Protein AF-A0A8D0H2M8-F1 (afdb_monomer)

Secondary structure (DSSP, 8-state):
-HHHHH-TTS-HHHHHHHHHHHHHHHHTT-HHHHHHHHTT-S-HHHHHHHHHHHHHHHHHHHHHT----HHHHHHHHHHHHT--TTS-HHHHHHHHHHHHHHHHHS-HHHHHHHHHHHHHHHHHHHHHHHHHHHHHHHTS-TTSHHHHHHHHHHHHHHHHHHHHHHHHHHH----HHHHHHHHSHHHHHHHHHSSS-HHHHHHHHHHHHHHHTT-TTHHHHHTTSSSS-----

Structure (mmCIF, N/CA/C/O backbone):
data_AF-A0A8D0H2M8-F1
#
_entry.id   AF-A0A8D0H2M8-F1
#
loop_
_atom_site.group_PDB
_atom_site.id
_atom_site.type_symbol
_atom_site.label_atom_id
_atom_site.label_alt_id
_atom_site.label_comp_id
_atom_site.label_asym_id
_atom_site.label_entity_id
_atom_site.label_seq_id
_atom_site.pdbx_PDB_ins_code
_atom_site.Cartn_x
_atom_site.Cartn_y
_atom_site.Cartn_z
_atom_site.occupancy
_atom_site.B_iso_or_equiv
_atom_site.auth_seq_id
_atom_site.auth_comp_id
_atom_site.auth_asym_id
_atom_site.auth_atom_id
_atom_site.pdbx_PDB_model_num
ATOM 1 N N . MET A 1 1 ? -1.584 8.344 21.884 1.00 71.12 1 MET A N 1
ATOM 2 C CA . MET A 1 1 ? -3.030 8.120 22.114 1.00 71.12 1 MET A CA 1
ATOM 3 C C . MET A 1 1 ? -3.456 6.753 21.611 1.00 71.12 1 MET A C 1
ATOM 5 O O . MET A 1 1 ? -3.757 5.922 22.448 1.00 71.12 1 MET A O 1
ATOM 9 N N . ILE A 1 2 ? -3.369 6.463 20.306 1.00 76.62 2 ILE A N 1
ATOM 10 C CA . ILE A 1 2 ? -3.680 5.128 19.748 1.00 76.62 2 ILE A CA 1
ATOM 11 C C . ILE A 1 2 ? -2.911 4.002 20.465 1.00 76.62 2 ILE A C 1
ATOM 13 O O . ILE A 1 2 ? -3.504 3.028 20.910 1.00 76.62 2 ILE A O 1
ATOM 17 N N . THR A 1 3 ? -1.610 4.188 20.698 1.00 75.81 3 THR A N 1
ATOM 18 C CA . THR A 1 3 ? -0.775 3.234 21.452 1.00 75.81 3 THR A CA 1
ATOM 19 C C . THR A 1 3 ? -1.214 3.033 22.905 1.00 75.81 3 THR A C 1
ATOM 21 O O . THR A 1 3 ? -1.047 1.948 23.446 1.00 75.81 3 THR A O 1
ATOM 24 N N . LYS A 1 4 ? -1.794 4.060 23.542 1.00 73.00 4 LYS A N 1
ATOM 25 C CA . LYS A 1 4 ? -2.349 3.964 24.902 1.00 73.00 4 LYS A CA 1
ATOM 26 C C . LYS A 1 4 ? -3.687 3.231 24.905 1.00 73.00 4 LYS A C 1
ATOM 28 O O . LYS A 1 4 ? -3.952 2.480 25.827 1.00 73.00 4 LYS A O 1
ATOM 33 N N . VAL A 1 5 ? -4.493 3.384 23.855 1.00 73.19 5 VAL A N 1
ATOM 34 C CA . VAL A 1 5 ? -5.728 2.604 23.700 1.00 73.19 5 VAL A CA 1
ATOM 35 C C . VAL A 1 5 ? -5.426 1.120 23.502 1.00 73.19 5 VAL A C 1
ATOM 37 O O . VAL A 1 5 ? -6.097 0.275 24.077 1.00 73.19 5 VAL A O 1
ATOM 40 N N . GLN A 1 6 ? -4.403 0.798 22.713 1.00 72.00 6 GLN A N 1
ATOM 41 C CA . GLN A 1 6 ? -4.047 -0.585 22.385 1.00 72.00 6 GLN A CA 1
ATOM 42 C C . GLN A 1 6 ? -3.214 -1.288 23.473 1.00 72.00 6 GLN A C 1
ATOM 44 O O . GLN A 1 6 ? -3.036 -2.502 23.411 1.00 72.00 6 GLN A O 1
ATOM 49 N N . SER A 1 7 ? -2.699 -0.555 24.464 1.00 76.06 7 SER A N 1
ATOM 50 C CA . SER A 1 7 ? -1.889 -1.115 25.551 1.00 76.06 7 SER A CA 1
ATOM 51 C C . SER A 1 7 ? -2.760 -1.826 26.590 1.00 76.06 7 SER A C 1
ATOM 53 O O . SER A 1 7 ? -3.731 -1.260 27.091 1.00 76.06 7 SER A O 1
ATOM 55 N N . GLN A 1 8 ? -2.372 -3.051 26.956 1.00 69.69 8 GLN A N 1
ATOM 56 C CA . GLN A 1 8 ? -3.008 -3.821 28.034 1.00 69.69 8 GLN A CA 1
ATOM 57 C C . GLN A 1 8 ? -2.716 -3.249 29.432 1.00 69.69 8 GLN A C 1
ATOM 59 O O . GLN A 1 8 ? -3.445 -3.535 30.373 1.00 69.69 8 GLN A O 1
ATOM 64 N N . GLU A 1 9 ? -1.682 -2.414 29.563 1.00 74.44 9 GLU A N 1
ATOM 65 C CA . GLU A 1 9 ? -1.277 -1.776 30.824 1.00 74.44 9 GLU A CA 1
ATOM 66 C C . GLU A 1 9 ? -2.107 -0.523 31.143 1.00 74.44 9 GLU A C 1
ATOM 68 O O . GLU A 1 9 ? -2.016 0.036 32.234 1.00 74.44 9 GLU A O 1
ATOM 73 N N . THR A 1 10 ? -2.892 -0.032 30.180 1.00 74.75 10 THR A N 1
ATOM 74 C CA . THR A 1 10 ? -3.691 1.181 30.366 1.00 74.75 10 THR A CA 1
ATOM 75 C C . THR A 1 10 ? -5.022 0.829 31.020 1.00 74.75 10 THR A C 1
ATOM 77 O O . THR A 1 10 ? -5.787 0.023 30.494 1.00 74.75 10 THR A O 1
ATOM 80 N N . GLU A 1 11 ? -5.315 1.470 32.153 1.00 82.62 11 GLU A N 1
ATOM 81 C CA . GLU A 1 11 ? -6.570 1.291 32.886 1.00 82.62 11 GLU A CA 1
ATOM 82 C C . GLU A 1 11 ? -7.790 1.487 31.970 1.00 82.62 11 GLU A C 1
ATOM 84 O O . GLU A 1 11 ? -7.837 2.424 31.164 1.00 82.62 11 GLU A O 1
ATOM 89 N N . PHE A 1 12 ? -8.802 0.628 32.118 1.00 78.31 12 PHE A N 1
ATOM 90 C CA . PHE A 1 12 ? -9.990 0.604 31.260 1.00 78.31 12 PHE A CA 1
ATOM 91 C C . PHE A 1 12 ? -10.672 1.977 31.130 1.00 78.31 12 PHE A C 1
ATOM 93 O O . PHE A 1 12 ? -10.969 2.421 30.020 1.00 78.31 12 PHE A O 1
ATOM 100 N N . GLY A 1 13 ? -10.848 2.700 32.242 1.00 78.19 13 GLY A N 1
ATOM 101 C CA . GLY A 1 13 ? -11.452 4.037 32.228 1.00 78.19 13 GLY A CA 1
ATOM 102 C C . GLY A 1 13 ? -10.632 5.066 31.440 1.00 78.19 13 GLY A C 1
ATOM 103 O O . GLY A 1 13 ? -11.186 5.946 30.783 1.00 78.19 13 GLY A O 1
ATOM 104 N N . THR A 1 14 ? -9.307 4.932 31.441 1.00 81.56 14 THR A N 1
ATOM 105 C CA . THR A 1 14 ? -8.399 5.783 30.662 1.00 81.56 14 THR A CA 1
ATOM 106 C C . THR A 1 14 ? -8.411 5.402 29.179 1.00 81.56 14 THR A C 1
ATOM 108 O O . THR A 1 14 ? -8.421 6.284 28.317 1.00 81.56 14 THR A O 1
ATOM 111 N N . ARG A 1 15 ? -8.488 4.102 28.862 1.00 81.69 15 ARG A N 1
ATOM 112 C CA . ARG A 1 15 ? -8.665 3.607 27.488 1.00 81.69 15 ARG A CA 1
ATOM 113 C C . ARG A 1 15 ? -9.948 4.153 26.861 1.00 81.69 15 ARG A C 1
ATOM 115 O O . ARG A 1 15 ? -9.891 4.651 25.738 1.00 81.69 15 ARG A O 1
ATOM 122 N N . GLN A 1 16 ? -11.062 4.131 27.596 1.00 82.69 16 GLN A N 1
ATOM 123 C CA . GLN A 1 16 ? -12.342 4.645 27.104 1.00 82.69 16 GLN A CA 1
ATOM 124 C C . GLN A 1 16 ? -12.279 6.147 26.796 1.00 82.69 16 GLN A C 1
ATOM 126 O O . GLN A 1 16 ? -12.667 6.562 25.710 1.00 82.69 16 GLN A O 1
ATOM 131 N N . LYS A 1 17 ? -11.674 6.953 27.677 1.00 86.88 17 LYS A N 1
ATOM 132 C CA . LYS A 1 17 ? -11.482 8.392 27.421 1.00 86.88 17 LYS A CA 1
ATOM 133 C C . LYS A 1 17 ? -10.678 8.654 26.147 1.00 86.88 17 LYS A C 1
ATOM 135 O O . LYS A 1 17 ? -11.020 9.541 25.373 1.00 86.88 17 LYS A O 1
ATOM 140 N N . TYR A 1 18 ? -9.608 7.894 25.903 1.00 85.62 18 TYR A N 1
ATOM 141 C CA . TYR A 1 18 ? -8.835 8.049 24.668 1.00 85.62 18 TYR A CA 1
ATOM 142 C C . TYR A 1 18 ? -9.616 7.629 23.418 1.00 85.62 18 TYR A C 1
ATOM 144 O O . TYR A 1 18 ? -9.455 8.278 22.384 1.00 85.62 18 TYR A O 1
ATOM 152 N N . LEU A 1 19 ? -10.446 6.584 23.503 1.00 85.62 19 LEU A N 1
ATOM 153 C CA . LEU A 1 19 ? -11.353 6.187 22.422 1.00 85.62 19 LEU A CA 1
ATOM 154 C C . LEU A 1 19 ? -12.334 7.309 22.084 1.00 85.62 19 LEU A C 1
ATOM 156 O O . LEU A 1 19 ? -12.473 7.661 20.914 1.00 85.62 19 LEU A O 1
ATOM 160 N N . ASP A 1 20 ? -12.948 7.906 23.104 1.00 86.94 20 ASP A N 1
ATOM 161 C CA . ASP A 1 20 ? -13.907 8.993 22.925 1.00 86.94 20 ASP A CA 1
ATOM 162 C C . ASP A 1 20 ? -13.238 10.207 22.263 1.00 86.94 20 ASP A C 1
ATOM 164 O O . ASP A 1 20 ? -13.774 10.760 21.306 1.00 86.94 20 ASP A O 1
ATOM 168 N N . ILE A 1 21 ? -12.012 10.563 22.673 1.00 88.12 21 ILE A N 1
ATOM 169 C CA . ILE A 1 21 ? -11.261 11.649 22.020 1.00 88.12 21 ILE A CA 1
ATOM 170 C C . ILE A 1 21 ? -10.953 11.310 20.553 1.00 88.12 21 ILE A C 1
ATOM 172 O O . ILE A 1 21 ? -11.095 12.173 19.691 1.00 88.12 21 ILE A O 1
ATOM 176 N N . ILE A 1 22 ? -10.531 10.079 20.238 1.00 87.06 22 ILE A N 1
ATOM 177 C CA . ILE A 1 22 ? -10.262 9.677 18.845 1.00 87.06 22 ILE A CA 1
ATOM 178 C C . ILE A 1 22 ? -11.538 9.779 18.001 1.00 87.06 22 ILE A C 1
ATOM 180 O O . ILE A 1 22 ? -11.477 10.291 16.883 1.00 87.06 22 ILE A O 1
ATOM 184 N N . ARG A 1 23 ? -12.684 9.353 18.542 1.00 87.44 23 ARG A N 1
ATOM 185 C CA . ARG A 1 23 ? -13.979 9.450 17.862 1.00 87.44 23 ARG A CA 1
ATOM 186 C C . ARG A 1 23 ? -14.373 10.902 17.601 1.00 87.44 23 ARG A C 1
ATOM 188 O O . ARG A 1 23 ? -14.675 11.237 16.463 1.00 87.44 23 ARG A O 1
ATOM 195 N N . ILE A 1 24 ? -14.263 11.775 18.603 1.00 89.44 24 ILE A N 1
ATOM 196 C CA . ILE A 1 24 ? -14.515 13.219 18.454 1.00 89.44 24 ILE A CA 1
ATOM 197 C C . ILE A 1 24 ? -13.603 13.819 17.373 1.00 89.44 24 ILE A C 1
ATOM 199 O O . ILE A 1 24 ? -14.054 14.559 16.501 1.00 89.44 24 ILE A O 1
ATOM 203 N N . LEU A 1 25 ? -12.312 13.468 17.370 1.00 89.25 25 LEU A N 1
ATOM 204 C CA . LEU A 1 25 ? -11.376 13.948 16.350 1.00 89.25 25 LEU A CA 1
ATOM 205 C C . LEU A 1 25 ? -11.752 13.471 14.937 1.00 89.25 25 LEU A C 1
ATOM 207 O O . LEU A 1 25 ? -11.601 14.233 13.978 1.00 89.25 25 LEU A O 1
ATOM 211 N N . LEU A 1 26 ? -12.241 12.241 14.792 1.00 87.19 26 LEU A N 1
ATOM 212 C CA . LEU A 1 26 ? -12.724 11.703 13.520 1.00 87.19 26 LEU A CA 1
ATOM 213 C C . LEU A 1 26 ? -14.007 12.402 13.055 1.00 87.19 26 LEU A C 1
ATOM 215 O O . LEU A 1 26 ? -14.055 12.884 11.925 1.00 87.19 26 LEU A O 1
ATOM 219 N N . GLU A 1 27 ? -15.013 12.491 13.921 1.00 87.44 27 GLU A N 1
ATOM 220 C CA . GLU A 1 27 ? -16.357 12.963 13.574 1.00 87.44 27 GLU A CA 1
ATOM 221 C C . GLU A 1 27 ? -16.425 14.489 13.442 1.00 87.44 27 GLU A C 1
ATOM 223 O O . GLU A 1 27 ? -16.891 15.008 12.426 1.00 87.44 27 GLU A O 1
ATOM 228 N N . GLU A 1 28 ? -15.917 15.223 14.433 1.00 87.69 28 GLU A N 1
ATOM 229 C CA . GLU A 1 28 ? -16.046 16.682 14.478 1.00 87.69 28 GLU A CA 1
ATOM 230 C C . GLU A 1 28 ? -14.928 17.376 13.703 1.00 87.69 28 GLU A C 1
ATOM 232 O O . GLU A 1 28 ? -15.163 18.325 12.952 1.00 87.69 28 GLU A O 1
ATOM 237 N N . THR A 1 29 ? -13.686 16.906 13.860 1.00 86.62 29 THR A N 1
ATOM 238 C CA . THR A 1 29 ? -12.525 17.612 13.291 1.00 86.62 29 THR A CA 1
ATOM 239 C C . THR A 1 29 ? -12.085 17.093 11.927 1.00 86.62 29 THR A C 1
ATOM 241 O O . THR A 1 29 ? -11.209 17.722 11.315 1.00 86.62 29 THR A O 1
ATOM 244 N N . LYS A 1 30 ? -12.676 15.980 11.460 1.00 91.44 30 LYS A N 1
ATOM 245 C CA . LYS A 1 30 ? -12.332 15.279 10.211 1.00 91.44 30 LYS A CA 1
ATOM 246 C C . LYS A 1 30 ? -10.823 15.091 10.071 1.00 91.44 30 LYS A C 1
ATOM 248 O O . LYS A 1 30 ? -10.205 15.487 9.077 1.00 91.44 30 LYS A O 1
ATOM 253 N N . ILE A 1 31 ? -10.205 14.578 11.139 1.00 91.88 31 ILE A N 1
ATOM 254 C CA . ILE A 1 31 ? -8.745 14.488 11.248 1.00 91.88 31 ILE A CA 1
ATOM 255 C C . ILE A 1 31 ? -8.134 13.639 10.129 1.00 91.88 31 ILE A C 1
ATOM 257 O O . ILE A 1 31 ? -7.053 13.956 9.644 1.00 91.88 31 ILE A O 1
ATOM 261 N N . ASP A 1 32 ? -8.843 12.615 9.661 1.00 92.38 32 ASP A N 1
ATOM 262 C CA . ASP A 1 32 ? -8.451 11.779 8.528 1.00 92.38 32 ASP A CA 1
ATOM 263 C C . ASP A 1 32 ? -8.294 12.590 7.230 1.00 92.38 32 ASP A C 1
ATOM 265 O O . ASP A 1 32 ? -7.2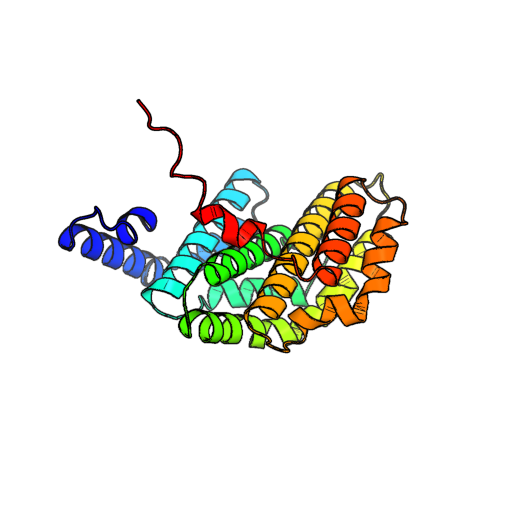81 12.476 6.544 1.00 92.38 32 ASP A O 1
ATOM 269 N N . SER A 1 33 ? -9.237 13.488 6.946 1.00 93.44 33 SER A N 1
ATOM 270 C CA . SER A 1 33 ? -9.213 14.383 5.785 1.00 93.44 33 SER A CA 1
ATOM 271 C C . SER A 1 33 ? -8.046 15.371 5.860 1.00 93.44 33 SER A C 1
ATOM 273 O O . SER A 1 33 ? -7.377 15.626 4.857 1.00 93.44 33 SER A O 1
ATOM 275 N N . LYS A 1 34 ? -7.758 15.896 7.058 1.00 93.94 34 LYS A N 1
ATOM 276 C CA . LYS A 1 34 ? -6.597 16.772 7.296 1.00 93.94 34 LYS A CA 1
ATOM 277 C C . LYS A 1 34 ? -5.278 16.018 7.136 1.00 93.94 34 LYS A C 1
ATOM 279 O O . LYS A 1 34 ? -4.344 16.531 6.535 1.00 93.94 34 LYS A O 1
ATOM 284 N N . LEU A 1 35 ? -5.187 14.790 7.638 1.00 94.38 35 LEU A N 1
ATOM 285 C CA . LEU A 1 35 ? -3.991 13.966 7.470 1.00 94.38 35 LEU A CA 1
ATOM 286 C C . LEU A 1 35 ? -3.752 13.624 5.995 1.00 94.38 35 LEU A C 1
ATOM 288 O O . LEU A 1 35 ? -2.615 13.702 5.534 1.00 94.38 35 LEU A O 1
ATOM 292 N N . VAL A 1 36 ? -4.810 13.308 5.243 1.00 93.62 36 VAL A N 1
ATOM 293 C CA . VAL A 1 36 ? -4.739 13.078 3.792 1.00 93.62 36 VAL A CA 1
ATOM 294 C C . VAL A 1 36 ? -4.207 14.308 3.053 1.00 93.62 36 VAL A C 1
ATOM 296 O O . VAL A 1 36 ? -3.305 14.173 2.225 1.00 93.62 36 VAL A O 1
ATOM 299 N N . SER A 1 37 ? -4.701 15.513 3.359 1.00 91.88 37 SER A N 1
ATOM 300 C CA . SER A 1 37 ? -4.204 16.727 2.698 1.00 91.88 37 SER A CA 1
ATOM 301 C C . SER A 1 37 ? -2.732 16.997 3.027 1.00 91.88 37 SER A C 1
ATOM 303 O O . SER A 1 37 ? -1.953 17.346 2.141 1.00 91.88 37 SER A O 1
ATOM 305 N N . LEU A 1 38 ? -2.314 16.743 4.269 1.00 93.25 38 LEU A N 1
ATOM 306 C CA . LEU A 1 38 ? -0.927 16.911 4.700 1.00 93.25 38 LEU A CA 1
ATOM 307 C C . LEU A 1 38 ? 0.030 15.851 4.134 1.00 93.25 38 LEU A C 1
ATOM 309 O O . LEU A 1 38 ? 1.216 16.142 3.977 1.00 93.25 38 LEU A O 1
ATOM 313 N N . CYS A 1 39 ? -0.455 14.664 3.747 1.00 89.25 39 CYS A N 1
ATOM 314 C CA . CYS A 1 39 ? 0.348 13.681 2.999 1.00 89.25 39 CYS A CA 1
ATOM 315 C C . CYS A 1 39 ? 0.816 14.227 1.638 1.00 89.25 39 CYS A C 1
ATOM 317 O O . CYS A 1 39 ? 1.786 13.730 1.075 1.00 89.25 39 CYS A O 1
ATOM 319 N N . CYS A 1 40 ? 0.159 15.269 1.126 1.00 84.88 40 CYS A N 1
ATOM 320 C CA . CYS A 1 40 ? 0.512 15.935 -0.125 1.00 84.88 40 CYS A CA 1
ATOM 321 C C . CYS A 1 40 ? 1.416 17.167 0.088 1.00 84.88 40 CYS A C 1
ATOM 323 O O . CYS A 1 40 ? 1.683 17.896 -0.866 1.00 84.88 40 CYS A O 1
ATOM 325 N N . SER A 1 41 ? 1.851 17.438 1.325 1.00 87.44 41 SER A N 1
ATOM 326 C CA . SER A 1 41 ? 2.667 18.610 1.657 1.00 87.44 41 SER A CA 1
ATOM 327 C C . SER A 1 41 ? 4.055 18.548 1.013 1.00 87.44 41 SER A C 1
ATOM 329 O O . SER A 1 41 ? 4.660 17.483 0.891 1.00 87.44 41 SER A O 1
ATOM 331 N N . THR A 1 42 ? 4.595 19.713 0.654 1.00 85.56 42 THR A N 1
ATOM 332 C CA . THR A 1 42 ? 5.990 19.864 0.211 1.00 85.56 42 THR A CA 1
ATOM 333 C C . THR A 1 42 ? 6.985 19.673 1.356 1.00 85.56 42 THR A C 1
ATOM 335 O O . THR A 1 42 ? 8.132 19.283 1.121 1.00 85.56 42 THR A O 1
ATOM 338 N N . ASP A 1 43 ? 6.549 19.899 2.598 1.00 91.12 43 ASP A N 1
ATOM 339 C CA . ASP A 1 43 ? 7.338 19.606 3.789 1.00 91.12 43 ASP A CA 1
ATOM 340 C C . ASP A 1 43 ? 7.411 18.088 4.001 1.00 91.12 43 ASP A C 1
ATOM 342 O O . ASP A 1 43 ? 6.429 17.432 4.363 1.00 91.12 43 ASP A O 1
ATOM 346 N N . LYS A 1 44 ? 8.606 17.527 3.785 1.00 88.75 44 LYS A N 1
ATOM 347 C CA . LYS A 1 44 ? 8.870 16.084 3.877 1.00 88.75 44 LYS A CA 1
ATOM 348 C C . LYS A 1 44 ? 8.599 15.516 5.270 1.00 88.75 44 LYS A C 1
ATOM 350 O O . LYS A 1 44 ? 8.156 14.372 5.370 1.00 88.75 44 LYS A O 1
ATOM 355 N N . LEU A 1 45 ? 8.879 16.277 6.331 1.00 91.25 45 LEU A N 1
ATOM 356 C CA . LEU A 1 45 ? 8.655 15.829 7.703 1.00 91.25 45 LEU A CA 1
ATOM 357 C C . LEU A 1 45 ? 7.160 15.802 8.000 1.00 91.25 45 LEU A C 1
ATOM 359 O O . LEU A 1 45 ? 6.657 14.797 8.496 1.00 91.25 45 LEU A O 1
ATOM 363 N N . LEU A 1 46 ? 6.445 16.870 7.649 1.00 93.12 46 LEU A N 1
ATOM 364 C CA . LEU A 1 46 ? 5.001 16.960 7.840 1.00 93.12 46 LEU A CA 1
ATOM 365 C C . LEU A 1 46 ? 4.265 15.883 7.037 1.00 93.12 46 LEU A C 1
ATOM 367 O O . LEU A 1 46 ? 3.383 15.212 7.570 1.00 93.12 46 LEU A O 1
ATOM 371 N N . CYS A 1 47 ? 4.681 15.672 5.791 1.00 90.81 47 CYS A N 1
ATOM 372 C CA . CYS A 1 47 ? 4.194 14.621 4.905 1.00 90.81 47 CYS A CA 1
ATOM 373 C C . CYS A 1 47 ? 4.383 13.227 5.533 1.00 90.81 47 CYS A C 1
ATOM 375 O O . CYS A 1 47 ? 3.418 12.477 5.693 1.00 90.81 47 CYS A O 1
ATOM 377 N N . TYR A 1 48 ? 5.595 12.910 6.001 1.00 90.69 48 TYR A N 1
ATOM 378 C CA . TYR A 1 48 ? 5.892 11.635 6.657 1.00 90.69 48 TYR A CA 1
ATOM 379 C C . TYR A 1 48 ? 5.124 11.441 7.973 1.00 90.69 48 TYR A C 1
ATOM 381 O O . TYR A 1 48 ? 4.547 10.379 8.206 1.00 90.69 48 TYR A O 1
ATOM 389 N N . MET A 1 49 ? 5.083 12.461 8.833 1.00 93.50 49 MET A N 1
ATOM 390 C CA . MET A 1 49 ? 4.358 12.401 10.106 1.00 93.50 49 MET A CA 1
ATOM 391 C C . MET A 1 49 ? 2.856 12.227 9.886 1.00 93.50 49 MET A C 1
ATOM 393 O O . MET A 1 49 ? 2.211 11.478 10.623 1.00 93.50 49 MET A O 1
ATOM 397 N N . SER A 1 50 ? 2.312 12.855 8.844 1.00 93.94 50 SER A N 1
ATOM 398 C CA . SER A 1 50 ? 0.910 12.703 8.459 1.00 93.94 50 SER A CA 1
ATOM 399 C C . SER A 1 50 ? 0.632 11.308 7.923 1.00 93.94 50 SER A C 1
ATOM 401 O O . SER A 1 50 ? -0.303 10.667 8.394 1.00 93.94 50 SER A O 1
ATOM 403 N N . ALA A 1 51 ? 1.490 10.779 7.045 1.00 93.44 51 ALA A N 1
ATOM 404 C CA . ALA A 1 51 ? 1.374 9.413 6.543 1.00 93.44 51 ALA A CA 1
ATOM 405 C C . ALA A 1 51 ? 1.454 8.380 7.677 1.00 93.44 51 ALA A C 1
ATOM 407 O O . ALA A 1 51 ? 0.628 7.473 7.755 1.00 93.44 51 ALA A O 1
ATOM 408 N N . LYS A 1 52 ? 2.400 8.541 8.610 1.00 93.62 52 LYS A N 1
ATOM 409 C CA . LYS A 1 52 ? 2.557 7.663 9.779 1.00 93.62 52 LYS A CA 1
ATOM 410 C C . LYS A 1 52 ? 1.357 7.727 10.725 1.00 93.62 52 LYS A C 1
ATOM 412 O O . LYS A 1 52 ? 0.908 6.692 11.226 1.00 93.62 52 LYS A O 1
ATOM 417 N N . SER A 1 53 ? 0.831 8.926 10.965 1.00 93.88 53 SER A N 1
ATOM 418 C CA . SER A 1 53 ? -0.360 9.127 11.797 1.00 93.88 53 SER A CA 1
ATOM 419 C C . SER A 1 53 ? -1.596 8.530 11.132 1.00 93.88 53 SER A C 1
ATOM 421 O O . SER A 1 53 ? -2.366 7.838 11.793 1.00 93.88 53 SER A O 1
ATOM 423 N N . LEU A 1 54 ? -1.737 8.714 9.817 1.00 94.94 54 LEU A N 1
ATOM 424 C CA . LEU A 1 54 ? -2.824 8.151 9.027 1.00 94.94 54 LEU A CA 1
ATOM 425 C C . LEU A 1 54 ? -2.763 6.622 9.001 1.00 94.94 54 LEU A C 1
ATOM 427 O O . LEU A 1 54 ? -3.763 5.979 9.285 1.00 94.94 54 LEU A O 1
ATOM 431 N N . ALA A 1 55 ? -1.589 6.030 8.771 1.00 93.75 55 ALA A N 1
ATOM 432 C CA . ALA A 1 55 ? -1.400 4.582 8.851 1.00 93.75 55 ALA A CA 1
ATOM 433 C C . ALA A 1 55 ? -1.796 4.037 10.233 1.00 93.75 55 ALA A C 1
ATOM 435 O O . ALA A 1 55 ? -2.525 3.053 10.324 1.00 93.75 55 ALA A O 1
ATOM 436 N N . SER A 1 56 ? -1.378 4.711 11.310 1.00 91.75 56 SER A N 1
ATOM 437 C CA . SER A 1 56 ? -1.732 4.318 12.681 1.00 91.75 56 SER A CA 1
ATOM 438 C C . SER A 1 56 ? -3.240 4.398 12.932 1.00 91.75 56 SER A C 1
ATOM 440 O O . SER A 1 56 ? -3.801 3.498 13.551 1.00 91.75 56 SER A O 1
ATOM 442 N N . LEU A 1 57 ? -3.895 5.452 12.435 1.00 92.44 57 LEU A N 1
ATOM 443 C CA . LEU A 1 57 ? -5.341 5.649 12.532 1.00 92.44 57 LEU A CA 1
ATOM 444 C C . LEU A 1 57 ? -6.110 4.568 11.767 1.00 92.44 57 LEU A C 1
ATOM 446 O O . LEU A 1 57 ? -7.024 3.964 12.318 1.00 92.44 57 LEU A O 1
ATOM 450 N N . VAL A 1 58 ? -5.707 4.269 10.532 1.00 91.75 58 VAL A N 1
ATOM 451 C CA . VAL A 1 58 ? -6.353 3.231 9.721 1.00 91.75 58 VAL A CA 1
ATOM 452 C C . VAL A 1 58 ? -6.154 1.853 10.346 1.00 91.75 58 VAL A C 1
ATOM 454 O O . VAL A 1 58 ? -7.117 1.104 10.476 1.00 91.75 58 VAL A O 1
ATOM 457 N N . CYS A 1 59 ? -4.941 1.523 10.802 1.00 88.06 59 CYS A N 1
ATOM 458 C CA . CYS A 1 59 ? -4.689 0.282 11.536 1.00 88.06 59 CYS A CA 1
ATOM 459 C C . CYS A 1 59 ? -5.536 0.192 12.811 1.00 88.06 59 CYS A C 1
ATOM 461 O O . CYS A 1 59 ? -6.049 -0.875 13.132 1.00 88.06 59 CYS A O 1
ATOM 463 N N . PHE A 1 60 ? -5.706 1.300 13.529 1.00 86.94 60 PHE A N 1
ATOM 464 C CA . PHE A 1 60 ? -6.570 1.363 14.701 1.00 86.94 60 PHE A CA 1
ATOM 465 C C . PHE A 1 60 ? -8.039 1.065 14.354 1.00 86.94 60 PHE A C 1
ATOM 467 O O . PHE A 1 60 ? -8.623 0.169 14.959 1.00 86.94 60 PHE A O 1
ATOM 474 N N . GLN A 1 61 ? -8.605 1.727 13.339 1.00 87.75 61 GLN A N 1
ATOM 475 C CA . GLN A 1 61 ? -9.988 1.494 12.894 1.00 87.75 61 GLN A CA 1
ATOM 476 C C . GLN A 1 61 ? -10.195 0.066 12.367 1.00 87.75 61 GLN A C 1
ATOM 478 O O . GLN A 1 61 ? -11.212 -0.571 12.640 1.00 87.75 61 GLN A O 1
ATOM 483 N N . LEU A 1 62 ? -9.195 -0.492 11.681 1.00 82.88 62 LEU A N 1
ATOM 484 C CA . LEU A 1 62 ? -9.220 -1.885 11.236 1.00 82.88 62 LEU A CA 1
ATOM 485 C C . LEU A 1 62 ? -9.270 -2.868 12.413 1.00 82.88 62 LEU A C 1
ATOM 487 O O . LEU A 1 62 ? -10.027 -3.836 12.353 1.00 82.88 62 LEU A O 1
ATOM 491 N N . LYS A 1 63 ? -8.479 -2.634 13.470 1.00 80.56 63 LYS A N 1
ATOM 492 C CA . LYS A 1 63 ? -8.373 -3.542 14.625 1.00 80.56 63 LYS A CA 1
ATOM 493 C C . LYS A 1 63 ? -9.559 -3.427 15.583 1.00 80.56 63 LYS A C 1
ATOM 495 O O . LYS A 1 63 ? -10.095 -4.450 16.001 1.00 80.56 63 LYS A O 1
ATOM 500 N N . GLU A 1 64 ? -9.970 -2.207 15.922 1.00 80.38 64 GLU A N 1
ATOM 501 C CA . GLU A 1 64 ? -11.001 -1.969 16.944 1.00 80.38 64 GLU A CA 1
ATOM 502 C C . GLU A 1 64 ? -12.417 -1.909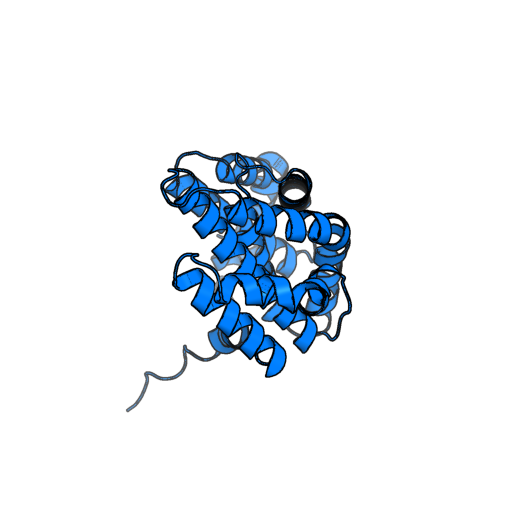 16.350 1.00 80.38 64 GLU A C 1
ATOM 504 O O . GLU A 1 64 ? -13.353 -2.418 16.959 1.00 80.38 64 GLU A O 1
ATOM 509 N N . GLU A 1 65 ? -12.589 -1.350 15.146 1.00 80.31 65 GLU A N 1
ATOM 510 C CA . GLU A 1 65 ? -13.913 -1.114 14.541 1.00 80.31 65 GLU A CA 1
ATOM 511 C C . GLU A 1 65 ? -14.223 -2.084 13.387 1.00 80.31 65 GLU A C 1
ATOM 513 O O . GLU A 1 65 ? -15.359 -2.162 12.923 1.00 80.31 65 GLU A O 1
ATOM 518 N N . SER A 1 66 ? -13.237 -2.858 12.908 1.00 81.38 66 SER A N 1
ATOM 519 C CA . SER A 1 66 ? -13.364 -3.727 11.720 1.00 81.38 66 SER A CA 1
ATOM 520 C C . SER A 1 66 ? -13.827 -2.986 10.450 1.00 81.38 66 SER A C 1
ATOM 522 O O . SER A 1 66 ? -14.410 -3.583 9.528 1.00 81.38 66 SER A O 1
ATOM 524 N N . MET A 1 67 ? -13.548 -1.680 10.394 1.00 85.19 67 MET A N 1
ATOM 525 C CA . MET A 1 67 ? -13.916 -0.770 9.312 1.00 85.19 67 MET A CA 1
ATOM 526 C C . MET A 1 67 ? -12.674 -0.239 8.593 1.00 85.19 67 MET A C 1
ATOM 528 O O . MET A 1 67 ? -11.624 -0.024 9.194 1.00 85.19 67 MET A O 1
ATOM 532 N N . ILE A 1 68 ? -12.803 -0.027 7.281 1.00 86.44 68 ILE A N 1
ATOM 533 C CA . ILE A 1 68 ? -11.783 0.661 6.485 1.00 86.44 68 ILE A CA 1
ATOM 534 C C . ILE A 1 68 ? -12.104 2.150 6.486 1.00 86.44 68 ILE A C 1
ATOM 536 O O . ILE A 1 68 ? -13.232 2.537 6.185 1.00 86.44 68 ILE A O 1
ATOM 540 N N . ASN A 1 69 ? -11.098 2.980 6.757 1.00 91.81 69 ASN A N 1
ATOM 541 C CA . ASN A 1 69 ? -11.217 4.422 6.595 1.00 91.81 69 ASN A CA 1
ATOM 542 C C . ASN A 1 69 ? -11.469 4.774 5.116 1.00 91.81 69 ASN A C 1
ATOM 544 O O . ASN A 1 69 ? -10.582 4.632 4.268 1.00 91.81 69 ASN A O 1
ATOM 548 N N . VAL A 1 70 ? -12.685 5.228 4.808 1.00 92.25 70 VAL A N 1
ATOM 549 C CA . VAL A 1 70 ? -13.118 5.529 3.435 1.00 92.25 70 VAL A CA 1
ATOM 550 C C . VAL A 1 70 ? -12.393 6.735 2.838 1.00 92.25 70 VAL A C 1
ATOM 552 O O . VAL A 1 70 ? -12.100 6.732 1.645 1.00 92.25 70 VAL A O 1
ATOM 555 N N . THR A 1 71 ? -12.046 7.728 3.660 1.00 93.31 71 THR A N 1
ATOM 556 C CA . THR A 1 71 ? -11.328 8.941 3.245 1.00 93.31 71 THR A CA 1
ATOM 557 C C . THR A 1 71 ? -9.934 8.595 2.730 1.00 93.31 71 THR A C 1
ATOM 559 O O . THR A 1 71 ? -9.548 8.975 1.623 1.00 93.31 71 THR A O 1
ATOM 562 N N . TRP A 1 72 ? -9.189 7.813 3.510 1.00 94.62 72 TRP A N 1
ATOM 563 C CA . TRP A 1 72 ? -7.873 7.310 3.140 1.00 94.62 72 TRP A CA 1
ATOM 564 C C . TRP A 1 72 ? -7.943 6.370 1.933 1.00 94.62 72 TRP A C 1
ATOM 566 O O . TRP A 1 72 ? -7.156 6.520 1.000 1.00 94.62 72 TRP A O 1
ATOM 576 N N . LEU A 1 73 ? -8.896 5.433 1.911 1.00 94.56 73 LEU A N 1
ATOM 577 C CA . LEU A 1 73 ? -9.032 4.509 0.786 1.00 94.56 73 LEU A CA 1
ATOM 578 C C . LEU A 1 73 ? -9.330 5.270 -0.514 1.00 94.56 73 LEU A C 1
ATOM 580 O O . LEU A 1 73 ? -8.691 5.007 -1.530 1.00 94.56 73 LEU A O 1
ATOM 584 N N . GLY A 1 74 ? -10.236 6.250 -0.480 1.00 94.44 74 GLY A N 1
ATOM 585 C CA . GLY A 1 74 ? -10.528 7.117 -1.622 1.00 94.44 74 GLY A CA 1
ATOM 586 C C . GLY A 1 74 ? -9.295 7.887 -2.100 1.00 94.44 74 GLY A C 1
ATOM 587 O O . GLY A 1 74 ? -9.017 7.917 -3.299 1.00 94.44 74 GLY A O 1
ATOM 588 N N . PHE A 1 75 ? -8.501 8.433 -1.172 1.00 92.81 75 PHE A N 1
ATOM 589 C CA . PHE A 1 75 ? -7.212 9.054 -1.486 1.00 92.81 75 PHE A CA 1
ATOM 590 C C . PHE A 1 75 ? -6.258 8.081 -2.194 1.00 92.81 75 PHE A C 1
ATOM 592 O O . PHE A 1 75 ? -5.673 8.441 -3.219 1.00 92.81 75 PHE A O 1
ATOM 599 N N . CYS A 1 76 ? -6.125 6.850 -1.697 1.00 93.75 76 CYS A N 1
ATOM 600 C CA . CYS A 1 76 ? -5.270 5.840 -2.313 1.00 93.75 76 CYS A CA 1
ATOM 601 C C . CYS A 1 76 ? -5.737 5.478 -3.724 1.00 93.75 76 CYS A C 1
ATOM 603 O O . CYS A 1 76 ? -4.956 5.553 -4.669 1.00 93.75 76 CYS A O 1
ATOM 605 N N . LEU A 1 77 ? -7.015 5.129 -3.887 1.00 94.81 77 LEU A N 1
ATOM 606 C CA . LEU A 1 77 ? -7.569 4.725 -5.182 1.00 94.81 77 LEU A CA 1
ATOM 607 C C . LEU A 1 77 ? -7.441 5.837 -6.223 1.00 94.81 77 LEU A C 1
ATOM 609 O O . LEU A 1 77 ? -7.054 5.567 -7.361 1.00 94.81 77 LEU A O 1
ATOM 613 N N . LYS A 1 78 ? -7.691 7.090 -5.827 1.00 93.69 78 LYS A N 1
ATOM 614 C CA . LYS A 1 78 ? -7.516 8.252 -6.698 1.00 93.69 78 LYS A CA 1
ATOM 615 C C . LYS A 1 78 ? -6.064 8.402 -7.155 1.00 93.69 78 LYS A C 1
ATOM 617 O O . LYS A 1 78 ? -5.803 8.488 -8.346 1.00 93.69 78 LYS A O 1
ATOM 622 N N . ASN A 1 79 ? -5.104 8.370 -6.232 1.00 92.38 79 ASN A N 1
ATOM 623 C CA . ASN A 1 79 ? -3.692 8.561 -6.583 1.00 92.38 79 ASN A CA 1
ATOM 624 C C . ASN A 1 79 ? -3.118 7.422 -7.435 1.00 92.38 79 ASN A C 1
ATOM 626 O O . ASN A 1 79 ? -2.246 7.671 -8.266 1.00 92.38 79 ASN A O 1
ATOM 630 N N . LEU A 1 80 ? -3.591 6.188 -7.234 1.00 93.88 80 LEU A N 1
ATOM 631 C CA . LEU A 1 80 ? -3.176 5.038 -8.038 1.00 93.88 80 LEU A CA 1
ATOM 632 C C . LEU A 1 80 ? -3.800 5.057 -9.440 1.00 93.88 80 LEU A C 1
ATOM 634 O O . LEU A 1 80 ? -3.116 4.731 -10.406 1.00 93.88 80 LEU A O 1
ATOM 638 N N . SER A 1 81 ? -5.074 5.443 -9.560 1.00 93.56 81 SER A N 1
ATOM 639 C CA . SER A 1 81 ? -5.766 5.527 -10.856 1.00 93.56 81 SER A CA 1
ATOM 640 C C . SER A 1 81 ? -5.297 6.712 -11.700 1.00 93.56 81 SER A C 1
ATOM 642 O O . SER A 1 81 ? -5.046 6.552 -12.890 1.00 93.56 81 SER A O 1
ATOM 644 N N . GLU A 1 82 ? -5.114 7.879 -11.086 1.00 90.81 82 GLU A N 1
ATOM 645 C CA . GLU A 1 82 ? -4.680 9.116 -11.747 1.00 90.81 82 GLU A CA 1
ATOM 646 C C . GLU A 1 82 ? -3.149 9.278 -11.738 1.00 90.81 82 G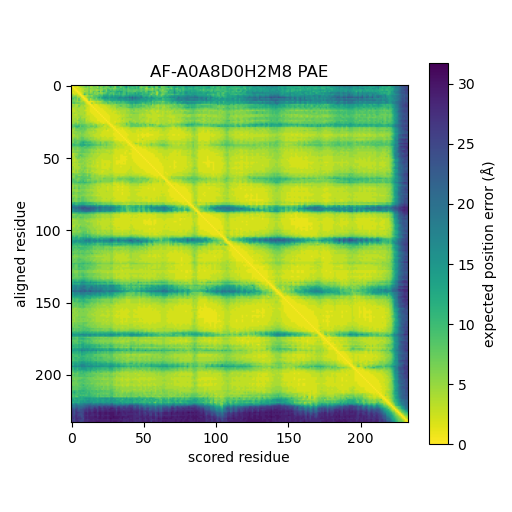LU A C 1
ATOM 648 O O . GLU A 1 82 ? -2.646 10.401 -11.801 1.00 90.81 82 GLU A O 1
ATOM 653 N N . PHE A 1 83 ? -2.393 8.180 -11.592 1.00 89.75 83 PHE A N 1
ATOM 654 C CA . PHE A 1 83 ? -0.942 8.222 -11.409 1.00 89.75 83 PHE A CA 1
ATOM 655 C C . PHE A 1 83 ? -0.249 9.077 -12.479 1.00 89.75 83 PHE A C 1
ATOM 657 O O . PHE A 1 83 ? -0.265 8.767 -13.669 1.00 89.75 83 PHE A O 1
ATOM 664 N N . SER A 1 84 ? 0.399 10.144 -12.017 1.00 78.75 84 SER A N 1
ATOM 665 C CA . SER A 1 84 ? 1.171 11.084 -12.823 1.00 78.75 84 SER A CA 1
ATOM 666 C C . SER A 1 84 ? 2.400 11.559 -12.040 1.00 78.75 84 SER A C 1
ATOM 668 O O . SER A 1 84 ? 2.503 11.353 -10.827 1.00 78.75 84 SER A O 1
ATOM 670 N N . GLN A 1 85 ? 3.343 12.222 -12.718 1.00 65.19 85 GLN A N 1
ATOM 671 C CA . GLN A 1 85 ? 4.641 12.614 -12.142 1.00 65.19 85 GLN A CA 1
ATOM 672 C C . GLN A 1 85 ? 4.516 13.548 -10.911 1.00 65.19 85 GLN A C 1
ATOM 674 O O . GLN A 1 85 ? 5.399 13.593 -10.042 1.00 65.19 85 GLN A O 1
ATOM 679 N N . SER A 1 86 ? 3.406 14.285 -10.790 1.00 62.38 86 SER A N 1
ATOM 680 C CA . SER A 1 86 ? 3.154 15.219 -9.686 1.00 62.38 86 SER A CA 1
ATOM 681 C C . SER A 1 86 ? 2.644 14.552 -8.408 1.00 62.38 86 SER A C 1
ATOM 683 O O . SER A 1 86 ? 2.864 15.094 -7.325 1.00 62.38 86 SER A O 1
ATOM 685 N N . ASN A 1 87 ? 2.025 13.373 -8.489 1.00 69.19 87 ASN A N 1
ATOM 686 C CA . ASN A 1 87 ? 1.190 12.867 -7.398 1.00 69.19 87 ASN A CA 1
ATOM 687 C C . ASN A 1 87 ? 2.004 12.332 -6.193 1.00 69.19 87 ASN A C 1
ATOM 689 O O . ASN A 1 87 ? 3.085 11.758 -6.378 1.00 69.19 87 ASN A O 1
ATOM 693 N N . PRO A 1 88 ? 1.505 12.483 -4.950 1.00 73.06 88 PRO A N 1
ATOM 694 C CA . PRO A 1 88 ? 2.106 11.953 -3.716 1.00 73.06 88 PRO A CA 1
ATOM 695 C C . PRO A 1 88 ? 1.820 10.450 -3.546 1.00 73.06 88 PRO A C 1
ATOM 697 O O . PRO A 1 88 ? 1.246 9.973 -2.567 1.00 73.06 88 PRO A O 1
ATOM 700 N N . VAL A 1 89 ? 2.185 9.675 -4.565 1.00 90.12 89 VAL A N 1
ATOM 701 C CA . VAL A 1 89 ? 1.896 8.236 -4.629 1.00 90.12 89 VAL A CA 1
ATOM 702 C C . VAL A 1 89 ? 2.817 7.438 -3.711 1.00 90.12 89 VAL A C 1
ATOM 704 O O . VAL A 1 89 ? 2.404 6.414 -3.177 1.00 90.12 89 VAL A O 1
ATOM 707 N N . ALA A 1 90 ? 4.037 7.920 -3.473 1.00 90.94 90 ALA A N 1
ATOM 708 C CA . ALA A 1 90 ? 4.996 7.289 -2.569 1.00 90.94 90 ALA A CA 1
ATOM 709 C C . ALA A 1 90 ? 4.398 7.049 -1.171 1.00 90.94 90 ALA A C 1
ATOM 711 O O . ALA A 1 90 ? 4.511 5.954 -0.622 1.00 90.94 90 ALA A O 1
ATOM 712 N N . GLU A 1 91 ? 3.714 8.048 -0.622 1.00 90.88 91 GLU A N 1
ATOM 713 C CA . GLU A 1 91 ? 3.086 7.994 0.694 1.00 90.88 91 GLU A CA 1
ATOM 714 C C . GLU A 1 91 ? 1.891 7.039 0.699 1.00 90.88 91 GLU A C 1
ATOM 716 O O . GLU A 1 91 ? 1.764 6.221 1.607 1.00 90.88 91 GLU A O 1
ATOM 721 N N . CYS A 1 92 ? 1.065 7.064 -0.350 1.00 92.81 92 CYS A N 1
ATOM 722 C CA . CYS A 1 92 ? -0.014 6.094 -0.543 1.00 92.81 92 CYS A CA 1
ATOM 723 C C . CYS A 1 92 ? 0.511 4.646 -0.516 1.00 92.81 92 CYS A C 1
ATOM 725 O O . CYS A 1 92 ? -0.016 3.808 0.219 1.00 92.81 92 CYS A O 1
ATOM 727 N N . LEU A 1 93 ? 1.571 4.354 -1.276 1.00 95.12 93 LEU A N 1
ATOM 728 C CA . LEU A 1 93 ? 2.193 3.026 -1.334 1.00 95.12 93 LEU A CA 1
ATOM 729 C C . LEU A 1 93 ? 2.773 2.605 0.018 1.00 95.12 93 LEU A C 1
ATOM 731 O O . LEU A 1 93 ? 2.594 1.461 0.444 1.00 95.12 93 LEU A O 1
ATOM 735 N N . TRP A 1 94 ? 3.439 3.529 0.710 1.00 94.81 94 TRP A N 1
ATOM 736 C CA . TRP A 1 94 ? 4.012 3.266 2.025 1.00 94.81 94 TRP A CA 1
ATOM 737 C C . TRP A 1 94 ? 2.930 2.964 3.072 1.00 94.81 94 TRP A C 1
ATOM 739 O O . TRP A 1 94 ? 3.053 1.989 3.820 1.00 94.81 94 TRP A O 1
ATOM 749 N N . ILE A 1 95 ? 1.839 3.739 3.093 1.00 94.81 95 ILE A N 1
ATOM 750 C CA . ILE A 1 95 ? 0.716 3.510 4.012 1.00 94.81 95 ILE A CA 1
ATOM 751 C C . ILE A 1 95 ? 0.045 2.161 3.711 1.00 94.81 95 ILE A C 1
ATOM 753 O O . ILE A 1 95 ? -0.173 1.379 4.635 1.00 94.81 95 ILE A O 1
ATOM 757 N N . LEU A 1 96 ? -0.218 1.843 2.435 1.00 95.38 96 LEU A N 1
ATOM 758 C CA . LEU A 1 96 ? -0.777 0.547 2.023 1.00 95.38 96 LEU A CA 1
ATOM 759 C C . LEU A 1 96 ? 0.096 -0.625 2.483 1.00 95.38 96 LEU A C 1
ATOM 761 O O . LEU A 1 96 ? -0.411 -1.577 3.074 1.00 95.38 96 LEU A O 1
ATOM 765 N N . THR A 1 97 ? 1.408 -0.537 2.258 1.00 95.38 97 THR A N 1
ATOM 766 C CA . THR A 1 97 ? 2.371 -1.567 2.679 1.00 95.38 97 THR A CA 1
ATOM 767 C C . THR A 1 97 ? 2.354 -1.751 4.194 1.00 95.38 97 THR A C 1
ATOM 769 O O . THR A 1 97 ? 2.331 -2.880 4.682 1.00 95.38 97 THR A O 1
ATOM 772 N N . THR A 1 98 ? 2.313 -0.644 4.940 1.00 93.81 98 THR A N 1
ATOM 773 C CA . THR A 1 98 ? 2.261 -0.652 6.408 1.00 93.81 98 THR A CA 1
ATOM 774 C C . THR A 1 98 ? 0.987 -1.323 6.916 1.00 93.81 98 THR A C 1
ATOM 776 O O . THR A 1 98 ? 1.055 -2.197 7.776 1.00 93.81 98 THR A O 1
ATOM 779 N N . ILE A 1 99 ? -0.170 -0.975 6.348 1.00 92.88 99 ILE A N 1
ATOM 780 C CA . ILE A 1 99 ? -1.465 -1.551 6.733 1.00 92.88 99 ILE A CA 1
ATOM 781 C C . ILE A 1 99 ? -1.533 -3.041 6.400 1.00 92.88 99 ILE A C 1
ATOM 783 O O . ILE A 1 99 ? -1.987 -3.826 7.229 1.00 92.88 99 ILE A O 1
ATOM 787 N N . ILE A 1 100 ? -1.060 -3.455 5.220 1.00 92.81 100 ILE A N 1
ATOM 788 C CA . ILE A 1 100 ? -1.006 -4.875 4.851 1.00 92.81 100 ILE A CA 1
ATOM 789 C C . ILE A 1 100 ? -0.073 -5.633 5.800 1.00 92.81 100 ILE A C 1
ATOM 791 O O . ILE A 1 100 ? -0.426 -6.712 6.271 1.00 92.81 100 ILE A O 1
ATOM 795 N N . GLY A 1 101 ? 1.093 -5.063 6.110 1.00 91.06 101 GLY A N 1
ATOM 796 C CA . GLY A 1 101 ? 2.046 -5.636 7.055 1.00 91.06 101 GLY A CA 1
ATOM 797 C C . GLY A 1 101 ? 1.462 -5.827 8.454 1.00 91.06 101 GLY A C 1
ATOM 798 O O . GLY A 1 101 ? 1.634 -6.885 9.053 1.00 91.06 101 GLY A O 1
ATOM 799 N N . GLU A 1 102 ? 0.719 -4.841 8.952 1.00 88.12 102 GLU A N 1
ATOM 800 C CA . GLU A 1 102 ? 0.011 -4.936 10.231 1.00 88.12 102 GLU A CA 1
ATOM 801 C C . GLU A 1 102 ? -1.138 -5.948 10.181 1.00 88.12 102 GLU A C 1
ATOM 803 O O . GLU A 1 102 ? -1.263 -6.778 11.077 1.00 88.12 102 GLU A O 1
ATOM 808 N N . ALA A 1 103 ? -1.928 -5.969 9.107 1.00 87.81 103 ALA A N 1
ATOM 809 C CA . ALA A 1 103 ? -2.990 -6.958 8.929 1.00 87.81 103 ALA A CA 1
ATOM 810 C C . ALA A 1 103 ? -2.443 -8.397 8.851 1.00 87.81 103 ALA A C 1
ATOM 812 O O . ALA A 1 103 ? -3.077 -9.334 9.332 1.00 87.81 103 ALA A O 1
ATOM 813 N N . LEU A 1 104 ? -1.243 -8.594 8.293 1.00 85.75 104 LEU A N 1
ATOM 814 C CA . LEU A 1 104 ? -0.548 -9.886 8.281 1.00 85.75 104 LEU A CA 1
ATOM 815 C C . LEU A 1 104 ? -0.149 -10.373 9.682 1.00 85.75 104 LEU A C 1
ATOM 817 O O . LEU A 1 104 ? 0.030 -11.579 9.864 1.00 85.75 104 LEU A O 1
ATOM 821 N N . ARG A 1 105 ? -0.032 -9.479 10.665 1.00 84.62 105 ARG A N 1
ATOM 822 C CA . ARG A 1 105 ? 0.264 -9.832 12.063 1.00 84.62 105 ARG A CA 1
ATOM 823 C C . ARG A 1 105 ? -0.980 -10.245 12.845 1.00 84.62 105 ARG A C 1
ATOM 825 O O . ARG A 1 105 ? -0.853 -10.935 13.849 1.00 84.62 105 ARG A O 1
ATOM 832 N N . GLU A 1 106 ? -2.167 -9.878 12.369 1.00 77.56 106 GLU A N 1
ATOM 833 C CA . GLU A 1 106 ? -3.430 -10.266 12.999 1.00 77.56 106 GLU A CA 1
ATOM 834 C C . GLU A 1 106 ? -3.674 -11.783 12.903 1.00 77.56 106 GLU A C 1
ATOM 836 O O . GLU A 1 106 ? -3.199 -12.459 11.991 1.00 77.56 106 GLU A O 1
ATOM 841 N N . GLY A 1 107 ? -4.413 -12.354 13.851 1.00 69.25 107 GLY A N 1
ATOM 842 C CA . GLY A 1 107 ? -4.723 -13.787 13.876 1.00 69.25 107 GLY A CA 1
ATOM 843 C C . GLY A 1 107 ? -6.033 -14.150 13.164 1.00 69.25 107 GLY A C 1
ATOM 844 O O . GLY A 1 107 ? -7.015 -13.410 13.214 1.00 69.25 107 GLY A O 1
ATOM 845 N N . GLY A 1 108 ? -6.081 -15.342 12.559 1.00 70.62 108 GLY A N 1
ATOM 846 C CA . GLY A 1 108 ? -7.332 -16.028 12.200 1.00 70.62 108 GLY A CA 1
ATOM 847 C C . GLY A 1 108 ? -8.186 -15.382 11.097 1.00 70.62 108 GLY A C 1
ATOM 848 O O . GLY A 1 108 ? -7.676 -14.752 10.174 1.00 70.62 108 GLY A O 1
ATOM 849 N N . LEU A 1 109 ? -9.509 -15.580 11.182 1.00 67.44 109 LEU A N 1
ATOM 850 C CA . LEU A 1 109 ? -10.497 -15.185 10.160 1.00 67.44 109 LEU A CA 1
ATOM 851 C C . LEU A 1 109 ? -10.587 -13.665 9.947 1.00 67.44 109 LEU A C 1
ATOM 853 O O . LEU A 1 109 ? -10.776 -13.215 8.819 1.00 67.44 109 LEU A O 1
ATOM 857 N N . ARG A 1 110 ? -10.350 -12.871 11.002 1.00 76.56 110 ARG A N 1
ATOM 858 C CA . ARG A 1 110 ? -10.358 -11.399 10.928 1.00 76.56 110 ARG A CA 1
ATOM 859 C C . ARG A 1 110 ? -9.354 -10.870 9.900 1.00 76.56 110 ARG A C 1
ATOM 861 O O . ARG A 1 110 ? -9.676 -9.949 9.156 1.00 76.56 110 ARG A O 1
ATOM 868 N N . LYS A 1 111 ? -8.173 -11.494 9.793 1.00 83.81 111 LYS A N 1
ATOM 869 C CA . LYS A 1 111 ? -7.154 -11.153 8.785 1.00 83.81 111 LYS A CA 1
ATOM 870 C C . LYS A 1 111 ? -7.713 -11.230 7.361 1.00 83.81 111 LYS A C 1
ATOM 872 O O . LYS A 1 111 ? -7.497 -10.316 6.566 1.00 83.81 111 LYS A O 1
ATOM 877 N N . ALA A 1 112 ? -8.403 -12.322 7.034 1.00 84.75 112 ALA A N 1
ATOM 878 C CA . ALA A 1 112 ? -8.886 -12.580 5.681 1.00 84.75 112 ALA A CA 1
ATOM 879 C C . ALA A 1 112 ? -9.981 -11.586 5.270 1.00 84.75 112 ALA A C 1
ATOM 881 O O . ALA A 1 112 ? -9.927 -11.040 4.168 1.00 84.75 112 ALA A O 1
ATOM 882 N N . ASP A 1 113 ? -10.925 -11.301 6.170 1.00 84.50 113 ASP A N 1
ATOM 883 C CA . ASP A 1 113 ? -12.024 -10.372 5.899 1.00 84.50 113 ASP A CA 1
ATOM 884 C C . ASP A 1 113 ? -11.534 -8.931 5.720 1.00 84.50 113 ASP A C 1
ATOM 886 O O . ASP A 1 113 ? -11.950 -8.245 4.783 1.00 84.50 113 ASP A O 1
ATOM 890 N N . LEU A 1 114 ? -10.608 -8.473 6.571 1.00 84.94 114 LEU A N 1
ATOM 891 C CA . LEU A 1 114 ? -10.030 -7.128 6.472 1.00 84.94 114 LEU A CA 1
ATOM 892 C C . LEU A 1 114 ? -9.261 -6.948 5.159 1.00 84.94 114 LEU A C 1
ATOM 894 O O . LEU A 1 114 ? -9.489 -5.981 4.429 1.00 84.94 114 LEU A O 1
ATOM 898 N N . LEU A 1 115 ? -8.395 -7.907 4.818 1.00 89.44 115 LEU A N 1
ATOM 899 C CA . LEU A 1 115 ? -7.620 -7.854 3.580 1.00 89.44 115 LEU A CA 1
ATOM 900 C C . LEU A 1 115 ? -8.512 -7.977 2.339 1.00 89.44 115 LEU A C 1
ATOM 902 O O . LEU A 1 115 ? -8.274 -7.284 1.355 1.00 89.44 115 LEU A O 1
ATOM 906 N N . LYS A 1 116 ? -9.597 -8.759 2.392 1.00 89.81 116 LYS A N 1
ATOM 907 C CA . LYS A 1 116 ? -10.601 -8.809 1.318 1.00 89.81 116 LYS A CA 1
ATOM 908 C C . LYS A 1 116 ? -11.268 -7.452 1.089 1.00 89.81 116 LYS A C 1
ATOM 910 O O . LYS A 1 116 ? -11.394 -7.035 -0.066 1.00 89.81 116 LYS A O 1
ATOM 915 N N . LYS A 1 117 ? -11.671 -6.751 2.156 1.00 88.81 117 LYS A N 1
ATOM 916 C CA . LYS A 1 117 ? -12.250 -5.400 2.049 1.00 88.81 117 LYS A CA 1
ATOM 917 C C . LYS A 1 117 ? -11.251 -4.401 1.446 1.00 88.81 117 LYS A C 1
ATOM 919 O O . LYS A 1 117 ? -11.670 -3.517 0.708 1.00 88.81 117 LYS A O 1
ATOM 924 N N . LEU A 1 118 ? -9.952 -4.559 1.721 1.00 91.62 118 LEU A N 1
ATOM 925 C CA . LEU A 1 118 ? -8.896 -3.701 1.173 1.00 91.62 118 LEU A CA 1
ATOM 926 C C . LEU A 1 118 ? -8.582 -4.014 -0.299 1.00 91.62 118 LEU A C 1
ATOM 928 O O . LEU A 1 118 ? -8.438 -3.100 -1.109 1.00 91.62 118 LEU A O 1
ATOM 932 N N . PHE A 1 119 ? -8.479 -5.294 -0.661 1.00 93.12 119 PHE A N 1
ATOM 933 C CA . PHE A 1 119 ? -8.055 -5.712 -1.999 1.00 93.12 119 PHE A CA 1
ATOM 934 C C . PHE A 1 119 ? -9.140 -5.584 -3.059 1.00 93.12 119 PHE A C 1
ATOM 936 O O . PHE A 1 119 ? -8.820 -5.282 -4.202 1.00 93.12 119 PHE A O 1
ATOM 943 N N . THR A 1 120 ? -10.413 -5.748 -2.691 1.00 93.00 120 THR A N 1
ATOM 944 C CA . THR A 1 120 ? -11.537 -5.619 -3.634 1.00 93.00 120 THR A CA 1
ATOM 945 C C . THR A 1 120 ? -11.517 -4.291 -4.412 1.00 93.00 120 THR A C 1
ATOM 947 O O . THR A 1 120 ? -11.533 -4.332 -5.641 1.00 93.00 120 THR A O 1
ATOM 950 N N . PRO A 1 121 ? -11.441 -3.111 -3.766 1.00 93.56 121 PRO A N 1
ATOM 951 C CA . PRO A 1 121 ? -11.340 -1.850 -4.496 1.00 93.56 121 PRO A CA 1
ATOM 952 C C . PRO A 1 121 ? -9.964 -1.656 -5.148 1.00 93.56 121 PRO A C 1
ATOM 954 O O . PRO A 1 121 ? -9.886 -1.107 -6.246 1.00 93.56 121 PRO A O 1
ATOM 957 N N . LEU A 1 122 ? -8.881 -2.126 -4.520 1.00 93.31 122 LEU A N 1
ATOM 958 C CA . LEU A 1 122 ? -7.525 -1.979 -5.056 1.00 93.31 122 LEU A CA 1
ATOM 959 C C . LEU A 1 122 ? -7.357 -2.698 -6.403 1.00 93.31 122 LEU A C 1
ATOM 961 O O . LEU A 1 122 ? -6.730 -2.154 -7.310 1.00 93.31 122 LEU A O 1
ATOM 965 N N . ASP A 1 123 ? -7.958 -3.879 -6.559 1.00 93.69 123 ASP A N 1
ATOM 966 C CA . ASP A 1 123 ? -7.917 -4.683 -7.787 1.00 93.69 123 ASP A CA 1
ATOM 967 C C . ASP A 1 123 ? -8.372 -3.908 -9.026 1.00 93.69 123 ASP A C 1
ATOM 969 O O . ASP A 1 123 ? -7.833 -4.122 -10.111 1.00 93.69 123 ASP A O 1
ATOM 973 N N . THR A 1 124 ? -9.315 -2.979 -8.861 1.00 92.62 124 THR A N 1
ATOM 974 C CA . THR A 1 124 ? -9.868 -2.190 -9.971 1.00 92.62 124 THR A CA 1
ATOM 975 C C . THR A 1 124 ? -8.865 -1.200 -10.566 1.00 92.62 124 THR A C 1
ATOM 977 O O . THR A 1 124 ? -8.948 -0.885 -11.750 1.00 92.62 124 THR A O 1
ATOM 980 N N . VAL A 1 125 ? -7.891 -0.737 -9.774 1.00 94.31 125 VAL A N 1
ATOM 981 C CA . VAL A 1 125 ? -6.916 0.290 -10.186 1.00 94.31 125 VAL A CA 1
ATOM 982 C C . VAL A 1 125 ? -5.495 -0.259 -10.330 1.00 94.31 125 VAL A C 1
ATOM 984 O O . VAL A 1 125 ? -4.684 0.303 -11.066 1.00 94.31 125 VAL A O 1
ATOM 987 N N . PHE A 1 126 ? -5.172 -1.368 -9.652 1.00 93.75 126 PHE A N 1
ATOM 988 C CA . PHE A 1 126 ? -3.785 -1.803 -9.476 1.00 93.75 126 PHE A CA 1
ATOM 989 C C . PHE A 1 126 ? -3.097 -2.211 -10.777 1.00 93.75 126 PHE A C 1
ATOM 991 O O . PHE A 1 126 ? -1.913 -1.944 -10.945 1.00 93.75 126 PHE A O 1
ATOM 998 N N . GLN A 1 127 ? -3.811 -2.848 -11.709 1.00 93.06 127 GLN A N 1
ATOM 999 C CA . GLN A 1 127 ? -3.216 -3.263 -12.983 1.00 93.06 127 GLN A CA 1
ATOM 1000 C C . GLN A 1 127 ? -2.820 -2.058 -13.848 1.00 93.06 127 GLN A C 1
ATOM 1002 O O . GLN A 1 127 ? -1.735 -2.057 -14.430 1.00 93.06 127 GLN A O 1
ATOM 1007 N N . GLY A 1 128 ? -3.676 -1.034 -13.921 1.00 92.81 128 GLY A N 1
ATOM 1008 C CA . GLY A 1 128 ? -3.355 0.213 -14.620 1.00 92.81 128 GLY A CA 1
ATOM 1009 C C . GLY A 1 128 ? -2.141 0.880 -13.984 1.00 92.81 128 GLY A C 1
ATOM 1010 O O . GLY A 1 128 ? -1.144 1.136 -14.658 1.00 92.81 128 GLY A O 1
ATOM 1011 N N . PHE A 1 129 ? -2.178 1.026 -12.659 1.00 94.19 129 PHE A N 1
ATOM 1012 C CA . PHE A 1 129 ? -1.076 1.579 -11.884 1.00 94.19 129 PHE A CA 1
ATOM 1013 C C . PHE A 1 129 ? 0.252 0.829 -12.092 1.00 94.19 129 PHE A C 1
ATOM 1015 O O . PHE A 1 129 ? 1.275 1.461 -12.345 1.00 94.19 129 PHE A O 1
ATOM 1022 N N . TYR A 1 130 ? 0.232 -0.509 -12.051 1.00 93.69 130 TYR A N 1
ATOM 1023 C CA . TYR A 1 130 ? 1.395 -1.379 -12.269 1.00 93.69 130 TYR A CA 1
ATOM 1024 C C . TYR A 1 130 ? 2.092 -1.083 -13.600 1.00 93.69 130 TYR A C 1
ATOM 1026 O O . TYR A 1 130 ? 3.317 -1.002 -13.665 1.00 93.69 130 TYR A O 1
ATOM 1034 N N . ASN A 1 131 ? 1.318 -0.902 -14.671 1.00 91.75 131 ASN A N 1
ATOM 1035 C CA . ASN A 1 131 ? 1.879 -0.585 -15.978 1.00 91.75 131 ASN A CA 1
ATOM 1036 C C . ASN A 1 131 ? 2.455 0.834 -16.011 1.00 91.75 131 ASN A C 1
ATOM 1038 O O . ASN A 1 131 ? 3.584 1.015 -16.470 1.00 91.75 131 ASN A O 1
ATOM 1042 N N . CYS A 1 132 ? 1.718 1.813 -15.481 1.00 92.12 132 CYS A N 1
ATOM 1043 C CA . CYS A 1 132 ? 2.131 3.212 -15.506 1.00 92.12 132 CYS A CA 1
ATOM 1044 C C . CYS A 1 132 ? 3.400 3.471 -14.684 1.00 92.12 132 CYS A C 1
ATOM 1046 O O . CYS A 1 132 ? 4.278 4.190 -15.149 1.00 92.12 132 CYS A O 1
ATOM 1048 N N . ILE A 1 133 ? 3.536 2.887 -13.486 1.00 91.94 133 ILE A N 1
ATOM 1049 C CA . ILE A 1 133 ? 4.712 3.125 -12.631 1.00 91.94 133 ILE A CA 1
ATOM 1050 C C . ILE A 1 133 ? 5.998 2.550 -13.226 1.00 91.94 133 ILE A C 1
ATOM 1052 O O . ILE A 1 133 ? 7.048 3.188 -13.148 1.00 91.94 133 ILE A O 1
ATOM 1056 N N . LEU A 1 134 ? 5.917 1.370 -13.846 1.00 89.75 134 LEU A N 1
ATOM 1057 C CA . LEU A 1 134 ? 7.064 0.754 -14.505 1.00 89.75 134 LEU A CA 1
ATOM 1058 C C . LEU A 1 134 ? 7.475 1.561 -15.736 1.00 89.75 134 LEU A C 1
ATOM 1060 O O . LEU A 1 134 ? 8.649 1.890 -15.877 1.00 89.75 134 LEU A O 1
ATOM 1064 N N . GLN A 1 135 ? 6.511 1.940 -16.580 1.00 88.25 135 GLN A N 1
ATOM 1065 C CA . GLN A 1 135 ? 6.776 2.768 -17.755 1.00 88.25 135 GLN A CA 1
ATOM 1066 C C . GLN A 1 135 ? 7.363 4.133 -17.370 1.00 88.25 135 GLN A C 1
ATOM 1068 O O . GLN A 1 135 ? 8.387 4.535 -17.913 1.00 88.25 135 GLN A O 1
ATOM 1073 N N . HIS A 1 136 ? 6.783 4.797 -16.367 1.00 85.94 136 HIS A N 1
ATOM 1074 C CA . HIS A 1 136 ? 7.254 6.097 -15.895 1.00 85.94 136 HIS A CA 1
ATOM 1075 C C . HIS A 1 136 ? 8.733 6.083 -15.491 1.00 85.94 136 HIS A C 1
ATOM 1077 O O . HIS A 1 136 ? 9.433 7.068 -15.711 1.00 85.94 136 HIS A O 1
ATOM 1083 N N . HIS A 1 137 ? 9.218 4.981 -14.914 1.00 81.62 137 HIS A N 1
ATOM 1084 C CA . HIS A 1 137 ? 10.623 4.866 -14.548 1.00 81.62 137 HIS A CA 1
ATOM 1085 C C . HIS A 1 137 ? 11.541 4.689 -15.767 1.00 81.62 137 HIS A C 1
ATOM 1087 O O . HIS A 1 137 ? 12.652 5.214 -15.764 1.00 81.62 137 HIS A O 1
ATOM 1093 N N . TYR A 1 138 ? 11.116 3.943 -16.791 1.00 81.31 138 TYR A N 1
ATOM 1094 C CA . TYR A 1 138 ? 11.916 3.763 -18.008 1.00 81.31 138 TYR A CA 1
ATOM 1095 C C . TYR A 1 138 ? 12.031 5.052 -18.828 1.00 81.31 138 TYR A C 1
ATOM 1097 O O . TYR A 1 138 ? 13.080 5.302 -19.416 1.00 81.31 138 TYR A O 1
ATOM 1105 N N . ASP A 1 139 ? 10.991 5.885 -18.812 1.00 82.00 139 ASP A N 1
ATOM 1106 C CA . ASP A 1 139 ? 10.935 7.127 -19.590 1.00 82.00 139 ASP A CA 1
ATOM 1107 C C . ASP A 1 139 ? 11.732 8.286 -18.956 1.00 82.00 139 ASP A C 1
ATOM 1109 O O . ASP A 1 139 ? 11.881 9.346 -19.569 1.00 82.00 139 ASP A O 1
ATOM 1113 N N . LEU A 1 140 ? 12.232 8.132 -17.723 1.00 81.25 140 LEU A N 1
ATOM 1114 C CA . LEU A 1 140 ? 12.831 9.228 -16.964 1.00 81.25 140 LEU A CA 1
ATOM 1115 C C . LEU A 1 140 ? 14.370 9.244 -17.077 1.00 81.25 140 LEU A C 1
ATOM 1117 O O . LEU A 1 140 ? 15.020 8.286 -16.650 1.00 81.25 140 LEU A O 1
ATOM 1121 N N . PRO A 1 141 ? 14.985 10.339 -17.569 1.00 79.38 141 PRO A N 1
ATOM 1122 C CA . PRO A 1 141 ? 16.440 10.471 -17.594 1.00 79.38 141 PRO A CA 1
ATOM 1123 C C . PRO A 1 141 ? 17.032 10.435 -16.181 1.00 79.38 141 PRO A C 1
ATOM 1125 O O . PRO A 1 141 ? 16.493 11.068 -15.269 1.00 79.38 141 PRO A O 1
ATOM 1128 N N . GLN A 1 142 ? 18.161 9.744 -16.001 1.00 75.38 142 GLN A N 1
ATOM 1129 C CA . GLN A 1 142 ? 18.802 9.587 -14.685 1.00 75.38 142 GLN A CA 1
ATOM 1130 C C . GLN A 1 142 ? 19.253 10.918 -14.072 1.00 75.38 142 GLN A C 1
ATOM 1132 O O . GLN A 1 142 ? 19.186 11.088 -12.857 1.00 75.38 142 GLN A O 1
ATOM 1137 N N . ASP A 1 143 ? 19.625 11.882 -14.914 1.00 77.12 143 ASP A N 1
ATOM 1138 C CA . ASP A 1 143 ? 20.070 13.215 -14.493 1.00 77.12 143 ASP A CA 1
ATOM 1139 C C . ASP A 1 143 ? 18.906 14.153 -14.126 1.00 77.12 143 ASP A C 1
ATOM 1141 O O . ASP A 1 143 ? 19.111 15.302 -13.732 1.00 77.12 143 ASP A O 1
ATOM 1145 N N . SER A 1 144 ? 17.657 13.689 -14.251 1.00 81.06 144 SER A N 1
ATOM 1146 C CA . SER A 1 144 ? 16.486 14.494 -13.922 1.00 81.06 144 SER A CA 1
ATOM 1147 C C . SER A 1 144 ? 16.348 14.679 -12.405 1.00 81.06 144 SER A C 1
ATOM 1149 O O . SER A 1 144 ? 16.391 13.698 -11.657 1.00 81.06 144 SER A O 1
ATOM 1151 N N . PRO A 1 145 ? 16.036 15.891 -11.908 1.00 75.56 145 PRO A N 1
ATOM 1152 C CA . PRO A 1 145 ? 15.714 16.098 -10.494 1.00 75.56 145 PRO A CA 1
ATOM 1153 C C . PRO A 1 145 ? 14.490 15.278 -10.039 1.00 75.56 145 PRO A C 1
ATOM 1155 O O . PRO A 1 145 ? 14.341 14.980 -8.852 1.00 75.56 145 PRO A O 1
ATOM 1158 N N . ALA A 1 146 ? 13.630 14.855 -10.974 1.00 82.38 146 ALA A N 1
ATOM 1159 C CA . ALA A 1 146 ? 12.501 13.969 -10.701 1.00 82.38 146 ALA A CA 1
ATOM 1160 C C . ALA A 1 146 ? 12.916 12.502 -10.462 1.00 82.38 146 ALA A C 1
ATOM 1162 O O . ALA A 1 146 ? 12.147 11.744 -9.864 1.00 82.38 146 ALA A O 1
ATOM 1163 N N . TYR A 1 147 ? 14.127 12.096 -10.866 1.00 83.06 147 TYR A N 1
ATOM 1164 C CA . TYR A 1 147 ? 14.595 10.707 -10.792 1.00 83.06 147 TYR A CA 1
ATOM 1165 C C . TYR A 1 147 ? 14.677 10.182 -9.357 1.00 83.06 147 TYR A C 1
ATOM 1167 O O . TYR A 1 147 ? 14.269 9.054 -9.076 1.00 83.06 147 TYR A O 1
ATOM 1175 N N . SER A 1 148 ? 15.106 11.020 -8.407 1.00 84.31 148 SER A N 1
ATOM 1176 C CA . SER A 1 148 ? 15.135 10.652 -6.984 1.00 84.31 148 SER A CA 1
ATOM 1177 C C . SER A 1 148 ? 13.729 10.359 -6.435 1.00 84.31 148 SER A C 1
ATOM 1179 O O . SER A 1 148 ? 13.523 9.371 -5.723 1.00 84.31 148 SER A O 1
ATOM 1181 N N . LYS A 1 149 ? 12.728 11.168 -6.817 1.00 85.88 149 LYS A N 1
ATOM 1182 C CA . LYS A 1 149 ? 11.323 10.969 -6.422 1.00 85.88 149 LYS A CA 1
ATOM 1183 C C . LYS A 1 149 ? 10.741 9.704 -7.062 1.00 85.88 149 LYS A C 1
ATOM 1185 O O . LYS A 1 149 ? 10.085 8.922 -6.368 1.00 85.88 149 LYS A O 1
ATOM 1190 N N . ALA A 1 150 ? 11.009 9.477 -8.347 1.00 87.56 150 ALA A N 1
ATOM 1191 C CA . ALA A 1 150 ? 10.592 8.267 -9.054 1.00 87.56 150 ALA A CA 1
ATOM 1192 C C . ALA A 1 150 ? 11.221 7.008 -8.435 1.00 87.56 150 ALA A C 1
ATOM 1194 O O . ALA A 1 150 ? 10.514 6.042 -8.160 1.00 87.56 150 ALA A O 1
ATOM 1195 N N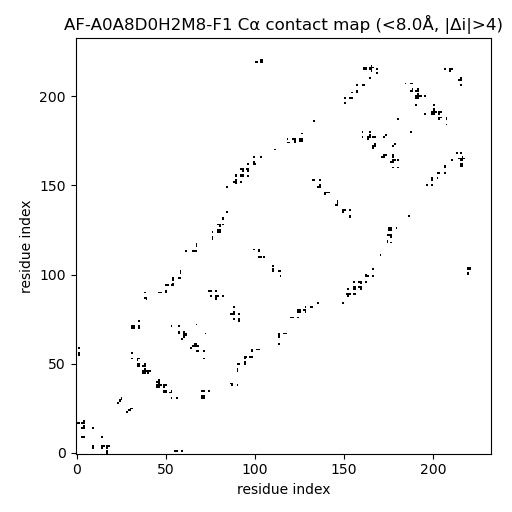 . THR A 1 151 ? 12.512 7.062 -8.094 1.00 88.88 151 THR A N 1
ATOM 1196 C CA . THR A 1 151 ? 13.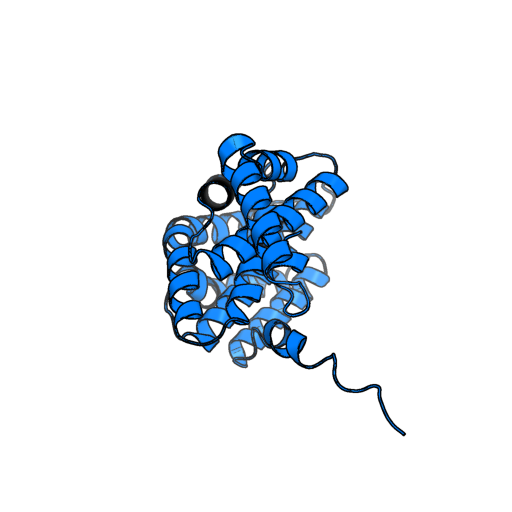237 5.984 -7.403 1.00 88.88 151 THR A CA 1
ATOM 1197 C C . THR A 1 151 ? 12.605 5.661 -6.048 1.00 88.88 151 THR A C 1
ATOM 1199 O O . THR A 1 151 ? 12.320 4.497 -5.768 1.00 88.88 151 THR A O 1
ATOM 1202 N N . LYS A 1 152 ? 12.323 6.674 -5.211 1.00 89.56 152 LYS A N 1
ATOM 1203 C CA . LYS A 1 152 ? 11.634 6.483 -3.918 1.00 89.56 152 LYS A CA 1
ATOM 1204 C C . LYS A 1 152 ? 10.268 5.818 -4.111 1.00 89.56 152 LYS A C 1
ATOM 1206 O O . LYS A 1 152 ? 9.929 4.875 -3.399 1.00 89.56 152 LYS A O 1
ATOM 1211 N N . THR A 1 153 ? 9.496 6.296 -5.083 1.00 91.94 153 THR A N 1
ATOM 1212 C CA . THR A 1 153 ? 8.164 5.758 -5.393 1.00 91.94 153 THR A CA 1
ATOM 1213 C C . THR A 1 153 ? 8.254 4.302 -5.849 1.00 91.94 153 THR A C 1
ATOM 1215 O O . THR A 1 153 ? 7.493 3.465 -5.368 1.00 91.94 153 THR A O 1
ATOM 1218 N N . LEU A 1 154 ? 9.230 3.972 -6.701 1.00 92.56 154 LEU A N 1
ATOM 1219 C CA . LEU A 1 154 ? 9.455 2.609 -7.172 1.00 92.56 154 LEU A CA 1
ATOM 1220 C C . LEU A 1 154 ? 9.905 1.672 -6.040 1.00 92.56 154 LEU A C 1
ATOM 1222 O O . LEU A 1 154 ? 9.468 0.527 -5.989 1.00 92.56 154 LEU A O 1
ATOM 1226 N N . ILE A 1 155 ? 10.715 2.152 -5.092 1.00 93.06 155 ILE A N 1
ATOM 1227 C CA . ILE A 1 155 ? 11.076 1.380 -3.893 1.00 93.06 155 ILE A CA 1
ATOM 1228 C C . ILE A 1 155 ? 9.825 1.030 -3.080 1.00 93.06 155 ILE A C 1
ATOM 1230 O O . ILE A 1 155 ? 9.615 -0.143 -2.779 1.00 93.06 155 ILE A O 1
ATOM 1234 N N . HIS A 1 156 ? 8.966 2.011 -2.781 1.00 94.31 156 HIS A N 1
ATOM 1235 C CA . HIS A 1 156 ? 7.719 1.755 -2.052 1.00 94.31 156 HIS A CA 1
ATOM 1236 C C . HIS A 1 156 ? 6.754 0.852 -2.823 1.00 94.31 156 HIS A C 1
ATOM 1238 O O . HIS A 1 156 ? 6.009 0.084 -2.221 1.00 94.31 156 HIS A O 1
ATOM 1244 N N . PHE A 1 157 ? 6.779 0.908 -4.153 1.00 95.25 157 PHE A N 1
ATOM 1245 C CA . PHE A 1 157 ? 6.019 -0.012 -4.985 1.00 95.25 157 PHE A CA 1
ATOM 1246 C C . PHE A 1 157 ? 6.528 -1.448 -4.861 1.00 95.25 157 PHE A C 1
ATOM 1248 O O . PHE A 1 157 ? 5.723 -2.349 -4.653 1.00 95.25 157 PHE A O 1
ATOM 1255 N N . LEU A 1 158 ? 7.845 -1.670 -4.927 1.00 94.94 158 LEU A N 1
ATOM 1256 C CA . LEU A 1 158 ? 8.432 -2.997 -4.721 1.00 94.94 158 LEU A CA 1
ATOM 1257 C C . LEU A 1 158 ? 8.131 -3.542 -3.315 1.00 94.94 158 LEU A C 1
ATOM 1259 O O . LEU A 1 158 ? 7.849 -4.731 -3.177 1.00 94.94 158 LEU A O 1
ATOM 1263 N N . ASP A 1 159 ? 8.123 -2.680 -2.294 1.00 95.00 159 ASP A N 1
ATOM 1264 C CA . ASP A 1 159 ? 7.734 -3.056 -0.929 1.00 95.00 159 ASP A CA 1
ATOM 1265 C C . ASP A 1 159 ? 6.254 -3.480 -0.853 1.00 95.00 159 ASP A C 1
ATOM 1267 O O . ASP A 1 159 ? 5.922 -4.497 -0.238 1.00 95.00 159 ASP A O 1
ATOM 1271 N N . LEU A 1 160 ? 5.364 -2.751 -1.536 1.00 95.94 160 LEU A N 1
ATOM 1272 C CA . LEU A 1 160 ? 3.945 -3.102 -1.629 1.00 95.94 160 LEU A CA 1
ATOM 1273 C C . LEU A 1 160 ? 3.737 -4.429 -2.364 1.00 95.94 160 LEU A C 1
ATOM 1275 O O . LEU A 1 160 ? 2.952 -5.267 -1.920 1.00 95.94 160 LEU A O 1
ATOM 1279 N N . LEU A 1 161 ? 4.450 -4.635 -3.473 1.00 95.44 161 LEU A N 1
ATOM 1280 C CA . LEU A 1 161 ? 4.432 -5.891 -4.217 1.00 95.44 161 LEU A CA 1
ATOM 1281 C C . LEU A 1 161 ? 4.836 -7.063 -3.315 1.00 95.44 161 LEU A C 1
ATOM 1283 O O . LEU A 1 161 ? 4.157 -8.090 -3.305 1.00 95.44 161 LEU A O 1
ATOM 1287 N N . GLU A 1 162 ? 5.878 -6.902 -2.501 1.00 94.62 162 GLU A N 1
ATOM 1288 C CA . GLU A 1 162 ? 6.272 -7.934 -1.546 1.00 94.62 162 GLU A CA 1
ATOM 1289 C C . GLU A 1 162 ? 5.163 -8.248 -0.530 1.00 94.62 162 GLU A C 1
ATOM 1291 O O . GLU A 1 162 ? 4.850 -9.420 -0.296 1.00 94.62 162 GLU A O 1
ATOM 1296 N N . ALA A 1 163 ? 4.526 -7.221 0.036 1.00 94.38 163 ALA A N 1
ATOM 1297 C CA . ALA A 1 163 ? 3.419 -7.389 0.976 1.00 94.38 163 ALA A CA 1
ATOM 1298 C C . ALA A 1 163 ? 2.207 -8.103 0.332 1.00 94.38 163 ALA A C 1
ATOM 1300 O O . ALA A 1 163 ? 1.566 -8.960 0.951 1.00 94.38 163 ALA A O 1
ATOM 1301 N N . LEU A 1 164 ? 1.915 -7.821 -0.941 1.00 94.25 164 LEU A N 1
ATOM 1302 C CA . LEU A 1 164 ? 0.861 -8.495 -1.706 1.00 94.25 164 LEU A CA 1
ATOM 1303 C C . LEU A 1 164 ? 1.180 -9.981 -1.951 1.00 94.25 164 LEU A C 1
ATOM 1305 O O . LEU A 1 164 ? 0.298 -10.833 -1.815 1.00 94.25 164 LEU A O 1
ATOM 1309 N N . VAL A 1 165 ? 2.439 -10.333 -2.226 1.00 93.00 165 VAL A N 1
ATOM 1310 C CA . VAL A 1 165 ? 2.860 -11.744 -2.334 1.00 93.00 165 VAL A CA 1
ATOM 1311 C C . VAL A 1 165 ? 2.772 -12.440 -0.983 1.00 93.00 165 VAL A C 1
ATOM 1313 O O . VAL A 1 165 ? 2.265 -13.558 -0.907 1.00 93.00 165 VAL A O 1
ATOM 1316 N N . ALA A 1 166 ? 3.205 -11.780 0.091 1.00 92.38 166 ALA A N 1
ATOM 1317 C CA . ALA A 1 166 ? 3.118 -12.317 1.445 1.00 92.38 166 ALA A CA 1
ATOM 1318 C C . ALA A 1 166 ? 1.672 -12.674 1.823 1.00 92.38 166 ALA A C 1
ATOM 1320 O O . ALA A 1 166 ? 1.400 -13.782 2.293 1.00 92.38 166 ALA A O 1
ATOM 1321 N N . THR A 1 167 ? 0.720 -11.774 1.550 1.00 91.69 167 THR A N 1
ATOM 1322 C CA . THR A 1 167 ? -0.707 -12.055 1.782 1.00 91.69 167 THR A CA 1
ATOM 1323 C C . THR A 1 167 ? -1.226 -13.200 0.928 1.00 91.69 167 THR A C 1
ATOM 1325 O O . THR A 1 167 ? -1.974 -14.030 1.438 1.00 91.69 167 THR A O 1
ATOM 1328 N N . ARG A 1 168 ? -0.796 -13.322 -0.332 1.00 90.56 168 ARG A N 1
ATOM 1329 C CA . ARG A 1 168 ? -1.160 -14.461 -1.186 1.00 90.56 168 ARG A CA 1
ATOM 1330 C C . ARG A 1 168 ? -0.660 -15.791 -0.625 1.00 90.56 168 ARG A C 1
ATOM 1332 O O . ARG A 1 168 ? -1.417 -16.757 -0.622 1.00 90.56 168 ARG A O 1
ATOM 1339 N N . ILE A 1 169 ? 0.589 -15.848 -0.160 1.00 88.56 169 ILE A N 1
ATOM 1340 C CA . ILE A 1 169 ? 1.183 -17.069 0.405 1.00 88.56 169 ILE A CA 1
ATOM 1341 C C . ILE A 1 169 ? 0.428 -17.490 1.671 1.00 88.56 169 ILE A C 1
ATOM 1343 O O . ILE A 1 169 ? 0.091 -18.664 1.815 1.00 88.56 169 ILE A O 1
ATOM 1347 N N . GLN A 1 170 ? 0.118 -16.539 2.558 1.00 86.94 170 GLN A N 1
ATO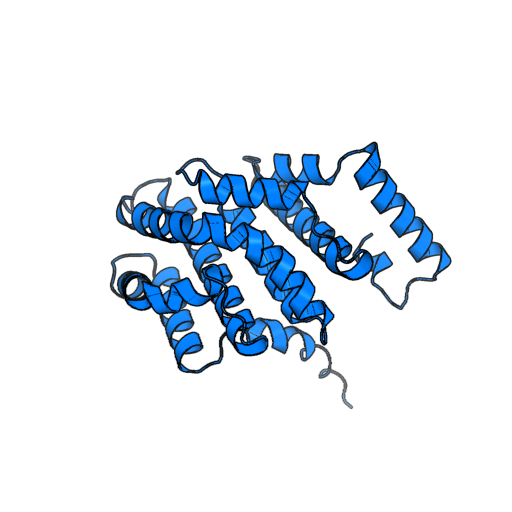M 1348 C CA . GLN A 1 170 ? -0.551 -16.837 3.828 1.00 86.94 170 GLN A CA 1
ATOM 1349 C C . GLN A 1 170 ? -2.048 -17.139 3.681 1.00 86.94 170 GLN A C 1
ATOM 1351 O O . GLN A 1 170 ? -2.550 -18.044 4.340 1.00 86.94 170 GLN A O 1
ATOM 1356 N N . LEU A 1 171 ? -2.773 -16.388 2.845 1.00 83.38 171 LEU A N 1
ATOM 1357 C CA . LEU A 1 171 ? -4.236 -16.482 2.742 1.00 83.38 171 LEU A CA 1
ATOM 1358 C C . LEU A 1 171 ? -4.733 -17.339 1.578 1.00 83.38 171 LEU A C 1
ATOM 1360 O O . LEU A 1 171 ? -5.925 -17.625 1.507 1.00 83.38 171 LEU A O 1
ATOM 1364 N N . ARG A 1 172 ? -3.855 -17.710 0.638 1.00 80.88 172 ARG A N 1
ATOM 1365 C CA . ARG A 1 172 ? -4.214 -18.399 -0.617 1.00 80.88 172 ARG A CA 1
ATOM 1366 C C . ARG A 1 172 ? -5.315 -17.689 -1.423 1.00 80.88 172 ARG A C 1
ATOM 1368 O O . ARG A 1 172 ? -6.002 -18.316 -2.225 1.00 80.88 172 ARG A O 1
ATOM 1375 N N . SER A 1 173 ? -5.472 -16.377 -1.244 1.00 80.19 173 SER A N 1
ATOM 1376 C CA . SER A 1 173 ? -6.415 -15.557 -2.003 1.00 80.19 173 SER A CA 1
ATOM 1377 C C . SER A 1 173 ? -5.905 -15.270 -3.421 1.00 80.19 173 SER A C 1
ATOM 1379 O O . SER A 1 173 ? -4.706 -15.338 -3.716 1.00 80.19 173 SER A O 1
ATOM 1381 N N . SER A 1 174 ? -6.828 -14.962 -4.333 1.00 83.25 174 SER A N 1
ATOM 1382 C CA . SER A 1 174 ? -6.543 -14.834 -5.766 1.00 83.25 174 SER A CA 1
ATOM 1383 C C . SER A 1 174 ? -6.892 -13.467 -6.355 1.00 83.25 174 SER A C 1
ATOM 1385 O O . SER A 1 174 ? -7.250 -13.410 -7.532 1.00 83.25 174 SER A O 1
ATOM 1387 N N . PHE A 1 175 ? -6.770 -12.393 -5.569 1.00 90.75 175 PHE A N 1
ATOM 1388 C CA . PHE A 1 175 ? -6.971 -11.023 -6.054 1.00 90.75 175 PHE A CA 1
ATOM 1389 C C . PHE A 1 175 ? -5.961 -10.674 -7.155 1.00 90.75 175 PHE A C 1
ATOM 1391 O O . PHE A 1 175 ? -4.827 -11.168 -7.163 1.00 90.75 175 PHE A O 1
ATOM 1398 N N . MET A 1 176 ? -6.366 -9.834 -8.103 1.00 90.56 176 MET A N 1
ATOM 1399 C CA . MET A 1 176 ? -5.530 -9.435 -9.236 1.00 90.56 176 MET A CA 1
ATOM 1400 C C . MET A 1 176 ? -4.270 -8.692 -8.784 1.00 90.56 176 MET A C 1
ATOM 1402 O O . MET A 1 176 ? -3.178 -9.019 -9.251 1.00 90.56 176 MET A O 1
ATOM 1406 N N . CYS A 1 177 ? -4.380 -7.781 -7.812 1.00 90.56 177 CYS A N 1
ATOM 1407 C CA . CYS A 1 177 ? -3.245 -7.062 -7.229 1.00 90.56 177 CYS A CA 1
ATOM 1408 C C . CYS A 1 177 ? -2.198 -8.014 -6.626 1.00 90.56 177 CYS A C 1
ATOM 1410 O O . CYS A 1 177 ? -1.003 -7.755 -6.708 1.00 90.56 177 CYS A O 1
ATOM 1412 N N . GLN A 1 178 ? -2.617 -9.173 -6.113 1.00 91.31 178 GLN A N 1
ATOM 1413 C CA . GLN A 1 178 ? -1.714 -10.207 -5.600 1.00 91.31 178 GLN A CA 1
ATOM 1414 C C . GLN A 1 178 ? -1.083 -11.059 -6.707 1.00 91.31 178 GLN A C 1
ATOM 1416 O O . GLN A 1 178 ? 0.013 -11.597 -6.548 1.00 91.31 178 GLN A O 1
ATOM 1421 N N . ARG A 1 179 ? -1.794 -11.242 -7.823 1.00 90.38 179 ARG A N 1
ATOM 1422 C CA . ARG A 1 179 ? -1.365 -12.081 -8.952 1.00 90.38 179 ARG A CA 1
ATOM 1423 C C . ARG A 1 179 ? -0.453 -11.349 -9.925 1.00 90.38 179 ARG A C 1
ATOM 1425 O O . ARG A 1 179 ? 0.292 -12.004 -10.649 1.00 90.38 179 ARG A O 1
ATOM 1432 N N . ILE A 1 180 ? -0.509 -10.022 -9.942 1.00 89.75 180 ILE A N 1
ATOM 1433 C CA . ILE A 1 180 ? 0.135 -9.186 -10.956 1.00 89.75 180 ILE A CA 1
ATOM 1434 C C . ILE A 1 180 ? 1.644 -9.424 -11.073 1.00 89.75 180 ILE A C 1
ATOM 1436 O O . ILE A 1 180 ? 2.167 -9.416 -12.178 1.00 89.75 180 ILE A O 1
ATOM 1440 N N . ILE A 1 181 ? 2.334 -9.747 -9.974 1.00 86.56 181 ILE A N 1
ATOM 1441 C CA . ILE A 1 181 ? 3.775 -10.056 -9.989 1.00 86.56 181 ILE A CA 1
ATOM 1442 C C . ILE A 1 181 ? 4.059 -11.338 -10.757 1.00 86.56 181 ILE A C 1
ATOM 1444 O O . ILE A 1 181 ? 5.042 -11.407 -11.478 1.00 86.56 181 ILE A O 1
ATOM 1448 N N . PHE A 1 182 ? 3.194 -12.345 -10.647 1.00 86.12 182 PHE A N 1
ATOM 1449 C CA . PHE A 1 182 ? 3.352 -13.602 -11.379 1.00 86.12 182 PHE A CA 1
ATOM 1450 C C . PHE A 1 182 ? 3.022 -13.430 -12.862 1.00 86.12 182 PHE A C 1
ATOM 1452 O O . PHE A 1 182 ? 3.625 -14.084 -13.705 1.00 86.12 182 PHE A O 1
ATOM 1459 N N . LEU A 1 183 ? 2.087 -12.530 -13.179 1.00 84.06 183 LEU A N 1
ATOM 1460 C CA . LEU A 1 183 ? 1.723 -12.191 -14.556 1.00 84.06 183 LEU A CA 1
ATOM 1461 C C . LEU A 1 183 ? 2.757 -11.270 -15.224 1.00 84.06 183 LEU A C 1
ATOM 1463 O O . LEU A 1 183 ? 2.928 -11.317 -16.437 1.00 84.06 183 LEU A O 1
ATOM 1467 N N . GLY A 1 184 ? 3.440 -10.439 -14.437 1.00 85.81 184 GLY A N 1
ATOM 1468 C CA . GLY A 1 184 ? 4.374 -9.411 -14.893 1.00 85.81 184 GLY A CA 1
ATOM 1469 C C . GLY A 1 184 ? 5.821 -9.627 -14.448 1.00 85.81 184 GLY A C 1
ATOM 1470 O O . GLY A 1 184 ? 6.589 -8.667 -14.461 1.00 85.81 184 GLY A O 1
ATOM 1471 N N . ALA A 1 185 ? 6.198 -10.849 -14.052 1.00 87.69 185 ALA A N 1
ATOM 1472 C CA . ALA A 1 185 ? 7.505 -11.153 -13.461 1.00 87.69 185 ALA A CA 1
ATOM 1473 C C . ALA A 1 185 ? 8.679 -10.742 -14.361 1.00 87.69 185 ALA A C 1
ATOM 1475 O O . ALA A 1 185 ? 9.692 -10.266 -13.854 1.00 87.69 185 ALA A O 1
ATOM 1476 N N . SER A 1 186 ? 8.523 -10.874 -15.683 1.00 89.69 186 SER A N 1
ATOM 1477 C CA . SER A 1 186 ? 9.519 -10.432 -16.664 1.00 89.69 186 S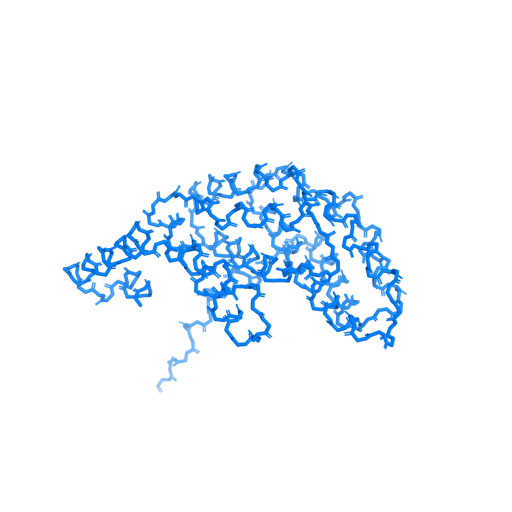ER A CA 1
ATOM 1478 C C . SER A 1 186 ? 9.836 -8.947 -16.521 1.00 89.69 186 SER A C 1
ATOM 1480 O O . SER A 1 186 ? 10.999 -8.596 -16.409 1.00 89.69 186 SER A O 1
ATOM 1482 N N . ARG A 1 187 ? 8.823 -8.085 -16.377 1.00 90.44 187 ARG A N 1
ATOM 1483 C CA . ARG A 1 187 ? 9.031 -6.636 -16.221 1.00 90.44 187 ARG A CA 1
ATOM 1484 C C . ARG A 1 187 ? 9.770 -6.276 -14.931 1.00 90.44 187 ARG A C 1
ATOM 1486 O O . ARG A 1 187 ? 10.560 -5.342 -14.906 1.00 90.44 187 ARG A O 1
ATOM 1493 N N . ILE A 1 188 ? 9.526 -7.015 -13.847 1.00 91.38 188 ILE A N 1
ATOM 1494 C CA . ILE A 1 188 ? 10.280 -6.839 -12.594 1.00 91.38 188 ILE A CA 1
ATOM 1495 C C . ILE A 1 188 ? 11.720 -7.345 -12.752 1.00 91.38 188 ILE A C 1
ATOM 1497 O O . ILE A 1 188 ? 12.647 -6.762 -12.193 1.00 91.38 188 ILE A O 1
ATOM 1501 N N . LEU A 1 189 ? 11.933 -8.411 -13.524 1.00 90.00 189 LEU A N 1
ATOM 1502 C CA . LEU A 1 189 ? 13.271 -8.903 -13.840 1.00 90.00 189 LEU A CA 1
ATOM 1503 C C . LEU A 1 189 ? 14.038 -7.925 -14.746 1.00 90.00 189 LEU A C 1
ATOM 1505 O O . LEU A 1 189 ? 15.229 -7.711 -14.532 1.00 90.00 189 LEU A O 1
ATOM 1509 N N . ASP A 1 190 ? 13.355 -7.262 -15.677 1.00 91.00 190 ASP A N 1
ATOM 1510 C CA . ASP A 1 190 ? 13.935 -6.223 -16.531 1.00 91.00 190 ASP A CA 1
ATOM 1511 C C . ASP A 1 190 ? 14.462 -5.049 -15.693 1.00 91.00 190 ASP A C 1
ATOM 1513 O O . ASP A 1 190 ? 15.534 -4.514 -15.982 1.00 91.00 190 ASP A O 1
ATOM 1517 N N . LEU A 1 191 ? 13.786 -4.686 -14.592 1.00 89.81 191 LEU A N 1
ATOM 1518 C CA . LEU A 1 191 ? 14.322 -3.710 -13.634 1.00 89.81 191 LEU A CA 1
ATOM 1519 C C . LEU A 1 191 ? 15.672 -4.164 -13.064 1.00 89.81 191 LEU A C 1
ATOM 1521 O O . LEU A 1 191 ? 16.587 -3.353 -12.951 1.00 89.81 191 LEU A O 1
ATOM 1525 N N . ALA A 1 192 ? 15.836 -5.451 -12.749 1.00 87.31 192 ALA A N 1
ATOM 1526 C CA . ALA A 1 192 ? 17.101 -5.980 -12.242 1.00 87.31 192 ALA A CA 1
ATOM 1527 C C . ALA A 1 192 ? 18.235 -5.948 -13.283 1.00 87.31 192 ALA A C 1
ATOM 1529 O O . ALA A 1 192 ? 19.390 -5.760 -12.904 1.00 87.31 192 ALA A O 1
ATOM 1530 N N . GLY A 1 193 ? 17.912 -6.115 -14.570 1.00 83.81 193 GLY A N 1
ATOM 1531 C CA . GLY A 1 193 ? 18.874 -6.078 -15.680 1.00 83.81 193 GLY A CA 1
ATOM 1532 C C . GLY A 1 193 ? 19.176 -4.678 -16.231 1.00 83.81 193 GLY A C 1
ATOM 1533 O O . GLY A 1 193 ? 20.178 -4.485 -16.912 1.00 83.81 193 GLY A O 1
ATOM 1534 N N . SER A 1 194 ? 18.327 -3.695 -15.938 1.00 85.38 194 SER A N 1
ATOM 1535 C CA . SER A 1 194 ? 18.430 -2.329 -16.469 1.00 85.38 194 SER A CA 1
ATOM 1536 C C . SER A 1 194 ? 19.469 -1.449 -15.750 1.00 85.38 194 SER A C 1
ATOM 1538 O O . SER A 1 194 ? 20.071 -1.838 -14.747 1.00 85.38 194 SER A O 1
ATOM 1540 N N . SER A 1 195 ? 19.693 -0.229 -16.249 1.00 80.69 195 SER A N 1
ATOM 1541 C CA . SER A 1 195 ? 20.642 0.756 -15.697 1.00 80.69 195 SER A CA 1
ATOM 1542 C C . SER A 1 195 ? 20.149 1.486 -14.434 1.00 80.69 195 SER A C 1
ATOM 1544 O O . SER A 1 195 ? 20.764 2.462 -14.019 1.00 80.69 195 SER A O 1
ATOM 1546 N N . VAL A 1 196 ? 19.064 1.029 -13.803 1.00 82.69 196 VAL A N 1
ATOM 1547 C CA . VAL A 1 196 ? 18.447 1.672 -12.626 1.00 82.69 196 VAL A CA 1
ATOM 1548 C C . VAL A 1 196 ? 19.335 1.649 -11.378 1.00 82.69 196 VAL A C 1
ATOM 1550 O O . VAL A 1 196 ? 20.338 0.943 -11.320 1.00 82.69 196 VAL A O 1
ATOM 1553 N N . HIS A 1 197 ? 18.944 2.395 -10.341 1.00 86.50 197 HIS A N 1
ATOM 1554 C CA . HIS A 1 197 ? 19.677 2.445 -9.072 1.00 86.50 197 HIS A CA 1
ATOM 1555 C C . HIS A 1 197 ? 19.855 1.042 -8.451 1.00 86.50 197 HIS A C 1
ATOM 1557 O O . HIS A 1 197 ? 18.900 0.266 -8.372 1.00 86.50 197 HIS A O 1
ATOM 1563 N N . ASP A 1 198 ? 21.045 0.723 -7.931 1.00 88.69 198 ASP A N 1
ATOM 1564 C CA . ASP A 1 198 ? 21.392 -0.623 -7.432 1.00 88.69 198 ASP A CA 1
ATOM 1565 C C . ASP A 1 198 ? 20.430 -1.165 -6.371 1.00 88.69 198 ASP A C 1
ATOM 1567 O O . ASP A 1 198 ? 20.156 -2.365 -6.312 1.00 88.69 198 ASP A O 1
ATOM 1571 N N . LEU A 1 199 ? 19.886 -0.282 -5.531 1.00 89.62 199 LEU A N 1
ATOM 1572 C CA . LEU A 1 199 ? 18.875 -0.654 -4.540 1.00 89.62 199 LEU A CA 1
ATOM 1573 C C . LEU A 1 199 ? 17.601 -1.222 -5.190 1.00 89.62 199 LEU A C 1
ATOM 1575 O O . LEU A 1 199 ? 17.055 -2.198 -4.679 1.00 89.62 199 LEU A O 1
ATOM 1579 N N . ILE A 1 200 ? 17.153 -0.655 -6.317 1.00 91.88 200 ILE A N 1
ATOM 1580 C CA . ILE A 1 200 ? 16.000 -1.156 -7.082 1.00 91.88 200 ILE A CA 1
ATOM 1581 C C . ILE A 1 200 ? 16.329 -2.536 -7.648 1.00 91.88 200 ILE A C 1
ATOM 1583 O O . ILE A 1 200 ? 15.521 -3.454 -7.503 1.00 91.88 200 ILE A O 1
ATOM 1587 N N . LYS A 1 201 ? 17.528 -2.722 -8.219 1.00 93.50 201 LYS A N 1
ATOM 1588 C CA . LYS A 1 201 ? 17.958 -4.028 -8.745 1.00 93.50 201 LYS A CA 1
ATOM 1589 C C . LYS A 1 201 ? 17.961 -5.089 -7.649 1.00 93.50 201 LYS A C 1
ATOM 1591 O O 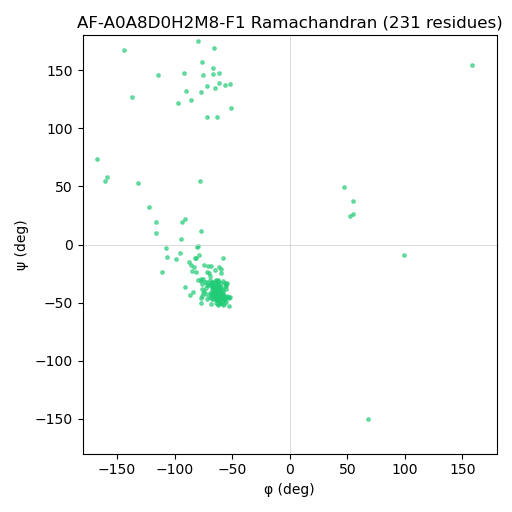. LYS A 1 201 ? 17.329 -6.134 -7.789 1.00 93.50 201 LYS A O 1
ATOM 1596 N N . LYS A 1 202 ? 18.603 -4.789 -6.513 1.00 93.56 202 LYS A N 1
ATOM 1597 C CA . LYS A 1 202 ? 18.668 -5.680 -5.343 1.00 93.56 202 LYS A CA 1
ATOM 1598 C C . LYS A 1 202 ? 17.276 -6.032 -4.820 1.00 93.56 202 LYS A C 1
ATOM 1600 O O . LYS A 1 202 ? 17.013 -7.207 -4.571 1.00 93.56 202 LYS A O 1
ATOM 1605 N N . LYS A 1 203 ? 16.376 -5.049 -4.686 1.00 93.69 203 LYS A N 1
ATOM 1606 C CA . LYS A 1 203 ? 14.988 -5.283 -4.253 1.00 93.69 203 LYS A CA 1
ATOM 1607 C C . LYS A 1 203 ? 14.200 -6.120 -5.258 1.00 93.69 203 LYS A C 1
ATOM 1609 O O . LYS A 1 203 ? 13.505 -7.036 -4.839 1.00 93.69 203 LYS A O 1
ATOM 1614 N N . SER A 1 204 ? 14.360 -5.875 -6.556 1.00 93.81 204 SER A N 1
ATOM 1615 C CA . SER A 1 204 ? 13.687 -6.641 -7.614 1.00 93.81 204 SER A CA 1
ATOM 1616 C C . SER A 1 204 ? 14.123 -8.111 -7.601 1.00 93.81 204 SER A C 1
ATOM 1618 O O . SER A 1 204 ? 13.282 -9.006 -7.551 1.00 93.81 204 SER A O 1
ATOM 1620 N N . ILE A 1 205 ? 15.435 -8.375 -7.527 1.00 93.75 205 ILE A N 1
ATOM 1621 C CA . ILE A 1 205 ? 15.981 -9.739 -7.404 1.00 93.75 205 ILE A CA 1
ATOM 1622 C C . ILE A 1 205 ? 15.480 -10.408 -6.121 1.00 93.75 205 ILE A C 1
ATOM 1624 O O . ILE A 1 205 ? 15.058 -11.565 -6.148 1.00 93.75 205 ILE A O 1
ATOM 1628 N N . MET A 1 206 ? 15.511 -9.691 -4.992 1.00 93.31 206 MET A N 1
ATOM 1629 C CA . MET A 1 206 ? 15.052 -10.222 -3.709 1.00 93.31 206 MET A CA 1
ATOM 1630 C C . MET A 1 206 ? 13.561 -10.565 -3.740 1.00 93.31 206 MET A C 1
ATOM 1632 O O . MET A 1 206 ? 13.189 -11.642 -3.280 1.00 93.31 206 MET A O 1
ATOM 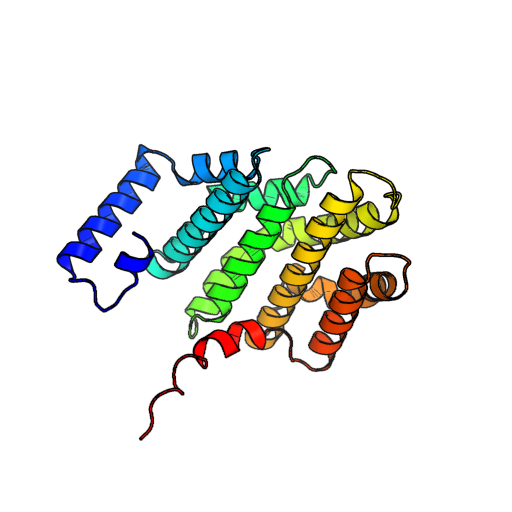1636 N N . LEU A 1 207 ? 12.724 -9.699 -4.319 1.00 93.00 207 LEU A N 1
ATOM 1637 C CA . LEU A 1 207 ? 11.292 -9.929 -4.482 1.00 93.00 207 LEU A CA 1
ATOM 1638 C C . LEU A 1 207 ? 11.039 -11.207 -5.284 1.00 93.00 207 LEU A C 1
ATOM 1640 O O . LEU A 1 207 ? 10.342 -12.096 -4.800 1.00 93.00 207 LEU A O 1
ATOM 1644 N N . ILE A 1 208 ? 11.659 -11.350 -6.460 1.00 92.88 208 ILE A N 1
ATOM 1645 C CA . ILE A 1 208 ? 11.510 -12.547 -7.302 1.00 92.88 208 ILE A CA 1
ATOM 1646 C C . ILE A 1 208 ? 11.999 -13.802 -6.569 1.00 92.88 208 ILE A C 1
ATOM 1648 O O . ILE A 1 208 ? 11.287 -14.806 -6.518 1.00 92.88 208 ILE A O 1
ATOM 1652 N N . LYS A 1 209 ? 13.167 -13.737 -5.920 1.00 93.44 209 LYS A N 1
ATOM 1653 C CA . LYS A 1 209 ? 13.695 -14.839 -5.104 1.00 93.44 209 LYS A CA 1
ATOM 1654 C C . LYS A 1 209 ? 12.714 -15.241 -3.998 1.00 93.44 209 LYS A C 1
ATOM 1656 O O . LYS A 1 209 ? 12.446 -16.427 -3.821 1.00 93.44 209 LYS A O 1
ATOM 1661 N N . ARG A 1 210 ? 12.165 -14.274 -3.258 1.00 91.38 210 ARG A N 1
ATOM 1662 C CA . ARG A 1 210 ? 11.189 -14.508 -2.181 1.00 91.38 210 ARG A CA 1
ATOM 1663 C C . ARG A 1 210 ? 9.875 -15.082 -2.715 1.00 91.38 210 ARG A C 1
ATOM 1665 O O . ARG A 1 210 ? 9.300 -15.942 -2.051 1.00 91.38 210 ARG A O 1
ATOM 1672 N N . CYS A 1 211 ? 9.439 -14.678 -3.910 1.00 89.25 211 CYS A N 1
ATOM 1673 C CA . CYS A 1 211 ? 8.279 -15.262 -4.587 1.00 89.25 211 CYS A CA 1
ATOM 1674 C C . CYS A 1 211 ? 8.503 -16.746 -4.906 1.00 89.25 211 CYS A C 1
ATOM 1676 O O . CYS A 1 211 ? 7.676 -17.574 -4.538 1.00 89.25 211 CYS A O 1
ATOM 1678 N N . ILE A 1 212 ? 9.630 -17.085 -5.545 1.00 89.44 212 ILE A N 1
ATOM 1679 C CA . ILE A 1 212 ? 9.958 -18.461 -5.963 1.00 89.44 212 ILE A CA 1
ATOM 1680 C C . ILE A 1 212 ? 10.124 -19.384 -4.752 1.00 89.44 212 ILE A C 1
ATOM 1682 O O . ILE A 1 212 ? 9.673 -20.525 -4.769 1.00 89.44 212 ILE A O 1
ATOM 1686 N N . LEU A 1 213 ? 10.756 -18.890 -3.686 1.00 90.94 213 LEU A N 1
ATOM 1687 C CA . LEU A 1 213 ? 10.996 -19.670 -2.473 1.00 90.94 213 LEU A CA 1
ATOM 1688 C C . LEU A 1 213 ? 9.783 -19.743 -1.536 1.00 90.94 213 LEU A C 1
ATOM 1690 O O . LEU A 1 213 ? 9.886 -20.386 -0.497 1.00 90.94 213 LEU A O 1
ATOM 1694 N N . PHE A 1 214 ? 8.666 -19.079 -1.860 1.00 86.44 214 PHE A N 1
ATOM 1695 C CA . PHE A 1 214 ? 7.511 -18.921 -0.967 1.00 86.44 214 PHE A CA 1
ATOM 1696 C C . PHE A 1 214 ? 7.879 -18.308 0.402 1.00 86.44 214 PHE A C 1
ATOM 1698 O O . PHE A 1 214 ? 7.322 -18.671 1.435 1.00 86.44 214 PHE A O 1
ATOM 1705 N N . LYS A 1 215 ? 8.816 -17.350 0.400 1.00 88.00 215 LYS A N 1
ATOM 1706 C CA . LYS A 1 215 ? 9.363 -16.673 1.595 1.00 88.00 215 LYS A CA 1
ATOM 1707 C C . LYS A 1 215 ? 9.064 -15.172 1.653 1.00 88.00 215 LYS A C 1
ATOM 1709 O O . LYS A 1 215 ? 9.638 -14.454 2.471 1.00 88.00 215 LYS A O 1
ATOM 1714 N N . ALA A 1 216 ? 8.201 -14.664 0.776 1.00 86.31 216 ALA A N 1
ATOM 1715 C CA . ALA A 1 216 ? 7.756 -13.277 0.879 1.00 86.31 216 ALA A CA 1
ATOM 1716 C C . ALA A 1 216 ? 6.962 -13.098 2.175 1.00 86.31 216 ALA A C 1
ATOM 1718 O O . ALA A 1 216 ? 6.110 -13.925 2.504 1.00 86.31 216 ALA A O 1
ATOM 1719 N N . GLY A 1 217 ? 7.237 -12.026 2.913 1.00 79.50 217 GLY A N 1
ATOM 1720 C CA . GLY A 1 217 ? 6.524 -11.767 4.160 1.00 79.50 217 GLY A CA 1
ATOM 1721 C C . GLY A 1 217 ? 7.246 -12.176 5.443 1.00 79.50 217 GLY A C 1
ATOM 1722 O O . GLY A 1 217 ? 6.766 -11.823 6.518 1.00 79.50 217 GLY A O 1
ATOM 1723 N N . GLU A 1 218 ? 8.372 -12.900 5.368 1.00 79.00 218 GLU A N 1
ATOM 1724 C CA . GLU A 1 218 ? 9.084 -13.377 6.567 1.00 79.00 218 GLU A CA 1
ATOM 1725 C C . GLU A 1 218 ? 9.435 -12.231 7.531 1.00 79.00 218 GLU A C 1
ATOM 1727 O O . GLU A 1 218 ? 9.300 -12.384 8.744 1.00 79.00 218 GLU A O 1
ATOM 1732 N N . ASP A 1 219 ? 9.810 -11.067 6.998 1.00 76.25 219 ASP A N 1
ATOM 1733 C CA . ASP A 1 219 ? 10.185 -9.893 7.794 1.00 76.25 219 ASP A CA 1
ATOM 1734 C C . ASP A 1 219 ? 8.977 -9.276 8.529 1.00 76.25 219 ASP A C 1
ATOM 1736 O O . ASP A 1 219 ? 9.107 -8.764 9.642 1.00 76.25 219 ASP A O 1
ATOM 1740 N N . PHE A 1 220 ? 7.773 -9.383 7.957 1.00 70.62 220 PHE A N 1
ATOM 1741 C CA . PHE A 1 220 ? 6.546 -8.871 8.577 1.00 70.62 220 PHE A CA 1
ATOM 1742 C C . PHE A 1 220 ? 6.121 -9.716 9.783 1.00 70.62 220 PHE A C 1
ATOM 1744 O O . PHE A 1 220 ? 5.588 -9.167 10.750 1.00 70.62 220 PHE A O 1
ATOM 1751 N N . VAL A 1 221 ? 6.401 -11.024 9.740 1.00 60.94 221 VAL A N 1
ATOM 1752 C CA . VAL A 1 221 ? 6.073 -11.999 10.794 1.00 60.94 221 VAL A CA 1
ATOM 1753 C C . VAL A 1 221 ? 7.143 -12.022 11.896 1.00 60.94 221 VAL A C 1
ATOM 1755 O O . VAL A 1 221 ? 6.809 -12.056 13.079 1.00 60.94 221 VAL A O 1
ATOM 1758 N N . LYS A 1 222 ? 8.434 -11.944 11.539 1.00 54.56 222 LYS A N 1
ATOM 1759 C CA . LYS A 1 222 ? 9.558 -12.025 12.498 1.00 54.56 222 LYS A CA 1
ATOM 1760 C C . LYS A 1 222 ? 9.670 -10.834 13.451 1.00 54.56 222 LYS A C 1
ATOM 1762 O O . LYS A 1 222 ? 10.268 -10.978 14.514 1.00 54.56 222 LYS A O 1
ATOM 1767 N N . GLY A 1 223 ? 9.051 -9.695 13.133 1.00 46.47 223 GLY A N 1
ATOM 1768 C CA . GLY A 1 223 ? 8.988 -8.536 14.034 1.00 46.47 223 GLY A CA 1
ATOM 1769 C C . GLY A 1 223 ? 8.344 -8.811 15.405 1.00 46.47 223 GLY A C 1
ATOM 1770 O O . GLY A 1 223 ? 8.464 -7.972 16.288 1.00 46.47 223 GLY A O 1
ATOM 1771 N N . SER A 1 224 ? 7.699 -9.970 15.597 1.00 41.84 224 SER A N 1
ATOM 1772 C CA . SER A 1 224 ? 7.117 -10.408 16.875 1.00 41.84 224 SER A CA 1
ATOM 1773 C C . SER A 1 224 ? 8.084 -11.164 17.803 1.00 41.84 224 SER A C 1
ATOM 1775 O O . SER A 1 224 ? 7.747 -11.351 18.967 1.00 41.84 224 SER A O 1
ATOM 1777 N N . LEU A 1 225 ? 9.241 -11.641 17.324 1.00 35.72 225 LEU A N 1
ATOM 1778 C CA . LEU A 1 225 ? 10.122 -12.545 18.094 1.00 35.72 225 LEU A CA 1
ATOM 1779 C C . LEU A 1 225 ? 11.412 -11.884 18.610 1.00 35.72 225 LEU A C 1
ATOM 1781 O O . LEU A 1 225 ? 12.185 -12.523 19.312 1.00 35.72 225 LEU A O 1
ATOM 1785 N N . ALA A 1 226 ? 11.662 -10.614 18.285 1.00 31.41 226 ALA A N 1
ATOM 1786 C CA . ALA A 1 226 ? 12.922 -9.935 18.607 1.00 31.41 226 ALA A CA 1
ATOM 1787 C C . ALA A 1 226 ? 12.906 -9.141 19.932 1.00 31.41 226 ALA A C 1
ATOM 1789 O O . ALA A 1 226 ? 13.749 -8.272 20.136 1.00 31.41 226 ALA A O 1
ATOM 1790 N N . THR A 1 227 ? 11.970 -9.428 20.840 1.00 35.75 227 THR A N 1
ATOM 1791 C CA . THR A 1 227 ? 11.930 -8.846 22.195 1.00 35.75 227 THR A CA 1
ATOM 1792 C C . THR A 1 227 ? 11.735 -9.935 23.248 1.00 35.75 227 THR A C 1
ATOM 1794 O O . THR A 1 227 ? 10.802 -9.884 24.041 1.00 35.75 227 THR A O 1
ATOM 1797 N N . SER A 1 228 ? 12.578 -10.964 23.234 1.00 33.72 228 SER A N 1
ATOM 1798 C CA . SER A 1 228 ? 12.682 -11.914 24.350 1.00 33.72 228 SER A CA 1
ATOM 1799 C C . SER A 1 228 ? 14.024 -12.646 24.314 1.00 33.72 228 SER A C 1
ATOM 1801 O O . SER A 1 228 ? 14.074 -13.863 24.174 1.00 33.72 228 SER A O 1
ATOM 1803 N N . SER A 1 229 ? 15.131 -11.908 24.367 1.00 35.03 229 SER A N 1
ATOM 1804 C CA . SER A 1 229 ? 16.450 -12.503 24.620 1.00 35.03 229 SER A CA 1
ATOM 1805 C C . SER A 1 229 ? 17.461 -11.409 24.942 1.00 35.03 229 SER A C 1
ATOM 1807 O O . SER A 1 229 ? 18.278 -11.048 24.100 1.00 35.03 229 SER A O 1
ATOM 1809 N N . LEU A 1 230 ? 17.346 -10.846 26.143 1.00 36.44 230 LEU A N 1
ATOM 1810 C CA . LEU A 1 230 ? 18.416 -10.136 26.849 1.00 36.44 230 LEU A CA 1
ATOM 1811 C C . LEU A 1 230 ? 18.052 -10.080 28.341 1.00 36.44 230 LEU A C 1
ATOM 1813 O O . LEU A 1 230 ? 17.976 -9.020 28.940 1.00 36.44 230 LEU A O 1
ATOM 1817 N N . GLU A 1 231 ? 17.801 -11.248 28.927 1.00 36.72 231 GLU A N 1
ATOM 1818 C CA . GLU A 1 231 ? 17.983 -11.448 30.363 1.00 36.72 231 GLU A CA 1
ATOM 1819 C C . GLU A 1 231 ? 18.650 -12.800 30.580 1.00 36.72 231 GLU A C 1
ATOM 1821 O O . GLU A 1 231 ? 18.209 -13.832 30.070 1.00 36.72 231 GLU A O 1
ATOM 1826 N N . GLY A 1 232 ? 19.746 -12.757 31.320 1.00 27.83 232 GLY A N 1
ATOM 1827 C CA . GLY A 1 232 ? 20.415 -13.904 31.898 1.00 27.83 232 GLY A CA 1
ATOM 1828 C C . GLY A 1 232 ? 21.868 -13.568 32.211 1.00 27.83 232 GLY A C 1
ATOM 1829 O O . GLY A 1 232 ? 22.477 -12.788 31.474 1.00 27.83 232 GLY A O 1
ATOM 1830 N N . PRO A 1 233 ? 22.475 -14.270 33.173 1.00 37.28 233 PRO A N 1
ATOM 1831 C CA . PRO A 1 233 ? 22.026 -14.605 34.529 1.00 37.28 233 PRO A CA 1
ATOM 1832 C C . PRO A 1 233 ? 22.509 -13.577 35.569 1.00 37.28 233 PRO A C 1
ATOM 1834 O O . PRO A 1 233 ? 23.537 -12.909 35.318 1.00 37.28 233 PRO A O 1
#

Sequence (233 aa):
MITKVQSQETEFGTRQKYLDIIRILLEETKIDSKLVSLCCSTDKLLCYMSAKSLASLVCFQLKEESMINVTWLGFCLKNLSEFSQSNPVAECLWILTTIIGEALREGGLRKADLLKKLFTPLDTVFQGFYNCILQHHYDLPQDSPAYSKATKTLIHFLDLLEALVATRIQLRSSFMCQRIIFLGASRILDLAGSSVHDLIKKKSIMLIKRCILFKAGEDFVKGSLATSSLEGP

InterPro domains:
  IPR024875 Protein Lines [PTHR16057] (2-216)
  IPR032794 Protein Lines, N-terminal [PF14694] (96-228)

Foldseek 3Di:
DLVLLPDPPRDPVRNVVVVVVLVCCCPVVVLLLVLLVQCLDPPPVSVVVSLVVNLSNQLSCCVPVVDGDPNLLVSLLCCLQVPDLNGSNLSSLQSLLSSLLSLLQDDDPSSVSSVCVSLVSVLVRQVVSVVVLLVVQVPDDCPDPSNVVSLSSLLSVLSSLLSLCLCCLVVVDDRCNSCVCVVCVVSLCVQLVDPHDNVSNVSSVVSVVCNVVVNRSVVSNCVVPPPPPDDDD

Mean predicted aligned error: 7.32 Å

Radius of gyration: 18.75 Å; Cα contacts (8 Å, |Δi|>4): 230; chains: 1; bounding box: 38×40×54 Å

Solvent-accessible surface area (backbone atoms only — not comparable to full-atom values): 12898 Å² total; per-residue (Å²): 101,71,68,49,50,73,36,89,86,43,54,68,76,59,26,50,54,48,50,52,52,53,49,48,36,48,71,76,64,36,44,66,60,53,29,57,58,34,38,63,43,88,51,64,66,55,13,49,52,22,36,54,50,46,36,52,50,40,47,44,35,40,71,78,68,73,39,79,54,62,67,60,50,51,52,40,53,50,44,41,60,67,62,52,98,85,59,60,43,42,53,43,33,45,33,52,29,50,43,50,38,53,43,68,64,48,69,73,68,63,32,57,55,55,50,48,67,56,45,62,67,44,40,79,32,37,65,63,30,57,53,50,58,55,49,56,56,72,74,50,57,81,90,39,86,62,36,63,57,49,51,53,31,50,49,28,44,54,51,28,52,35,43,31,42,18,48,29,71,75,66,68,57,82,54,57,61,44,45,44,58,79,77,42,42,66,65,46,49,47,47,44,73,45,95,59,62,66,67,56,23,54,49,34,51,48,46,54,52,21,58,77,69,73,50,40,44,53,72,56,60,52,73,77,68,80,85,78,87,89,82,82,136

Organism: Sphenodon punctatus (NCBI:txid8508)

pLDDT: mean 84.87, std 13.05, range [27.83, 95.94]

Nearest PDB structures (foldseek):
  7cnd-assembly1_C  TM=4.503E-01  e=4.478E-01  Saccharomyces cerevisiae
  6m60-assembly1_C  TM=4.799E-01  e=5.546E-01  Saccharomyces cerevisiae S288C
  8fbj-assembly1_A  TM=3.931E-01  e=2.680E-01  synthetic construct
  3gjx-assembly1_A  TM=4.769E-01  e=7.482E-01  Mus musculus
  7ypz-assembly1_C  TM=4.053E-01  e=7.169E-01  Saccharomyces cerevisiae